Protein AF-A0A973USX6-F1 (afdb_monomer_lite)

Secondary structure (DSSP, 8-state):
---------------PPPPPPPPPPPPPPPPPSS-TTPPP-S-----PPPSS-HHHH-HHHHHHHHHHHHHHHHHHHHHHHHHHHHHHHHHHHHHHHHHHHHHHHHHHHHTTGGGHHHHHHHHHTT-HHHHHHHHHHHHHHHHHHHHHHHHHHHHHHHHHHHHHHH-HHHHHHHHHHHHHHHHHHTS-TTS-SS--SS---------HHHHHHHHHTT--HHHHHHHHTTSGGGT--BSS--EEETTEEE--BPPPTT--HHHHHHTHHHHHHHTT-

Sequence (277 aa):
MTDTLVPATAEAPDTPEQPVPETPDAPPAPVPVDNPKLPEPGVTSEKRRPIVAPWLRSRRDLVATVKRSAGHGWYATAYHGLRAPVYALQLGMMAPRGAARLVADTNRWVWDREAAPLRDFAVRSEDAEEYMRLARLRAGRVRLRGLVTVVACVFGLGFALWLYVMAPAFLYVFAAGGVLTLGYFGQQPDAPVIGPAVMRTELQKLTGSIVLRALDSIGNAKISAAVKKGGDMNGMRFTSEITRDGPGYRADLDLPYGVVPEDVMEERQALASGLRR

pLDDT: mean 83.84, std 14.59, range [39.44, 98.19]

Foldseek 3Di:
DDDDDDDDDDDDDDDDDDDDDDDDDDDDDDDDPDDPPPDDPPDDPDDDDDPDDPLVVDPVLVCLVCVVVVVVVVLQCVQVVVCVVVLLVLLLVLLVLLVVVVVVVLVCQLQVVVCVVVLVVCVVVVPPPVNVVVVVVSVVRNVVSVVVVVVCVVVVVVVLVCCVPPPVVVNVVVVSVSSNVSSVSSDDPVDDSDDDSDDDPPLDDDDPVLQLQLQVQLVDPQSVVCSVVPQVVFQWDFPDDWAATRPGIDTHIGDGPPDDPVSCVVSVVSSVVSSVD

Structure (mmCIF, N/CA/C/O backbone):
data_AF-A0A973USX6-F1
#
_entry.id   AF-A0A973USX6-F1
#
loop_
_atom_site.group_PDB
_atom_site.id
_atom_site.type_symbol
_atom_site.label_atom_id
_atom_site.label_alt_id
_atom_site.label_comp_id
_atom_site.label_asym_id
_atom_site.label_entity_id
_atom_site.label_seq_id
_atom_site.pdbx_PDB_ins_code
_atom_site.Cartn_x
_atom_site.Cartn_y
_atom_site.Cartn_z
_atom_site.occupancy
_atom_site.B_iso_or_equiv
_atom_site.auth_seq_id
_atom_site.auth_comp_id
_atom_site.auth_asym_id
_atom_site.auth_atom_id
_atom_site.pdbx_PDB_model_num
ATOM 1 N N . MET A 1 1 ? 9.208 -92.262 55.217 1.00 42.88 1 MET A N 1
ATOM 2 C CA . MET A 1 1 ? 10.643 -91.931 55.132 1.00 42.88 1 MET A CA 1
ATOM 3 C C . MET A 1 1 ? 11.018 -91.257 56.440 1.00 42.88 1 MET A C 1
ATOM 5 O O . MET A 1 1 ? 10.583 -90.143 56.678 1.00 42.88 1 MET A O 1
ATOM 9 N N . THR A 1 2 ? 11.652 -92.058 57.296 1.00 39.44 2 THR A N 1
ATOM 10 C CA . THR A 1 2 ? 12.580 -91.790 58.414 1.00 39.44 2 THR A CA 1
ATOM 11 C C . THR A 1 2 ? 12.817 -90.306 58.758 1.00 39.44 2 THR A C 1
ATOM 13 O O . THR A 1 2 ? 13.296 -89.566 57.908 1.00 39.44 2 THR A O 1
ATOM 16 N N . ASP A 1 3 ? 12.287 -89.795 59.875 1.00 40.88 3 ASP A N 1
ATOM 17 C CA . ASP A 1 3 ? 12.853 -89.754 61.249 1.00 40.88 3 ASP A CA 1
ATOM 18 C C . ASP A 1 3 ? 14.111 -88.881 61.411 1.00 40.88 3 ASP A C 1
ATOM 20 O O . ASP A 1 3 ? 15.179 -89.274 60.953 1.00 40.88 3 ASP A O 1
ATOM 24 N N . THR A 1 4 ? 13.991 -87.794 62.192 1.00 43.75 4 THR A N 1
ATOM 25 C CA . THR A 1 4 ? 14.987 -87.456 63.226 1.00 43.75 4 THR A CA 1
ATOM 26 C C . THR A 1 4 ? 14.302 -86.775 64.418 1.00 43.75 4 THR A C 1
ATOM 28 O O . THR A 1 4 ? 13.737 -85.689 64.307 1.00 43.75 4 THR A O 1
ATOM 31 N N . LEU A 1 5 ? 14.362 -87.465 65.555 1.00 47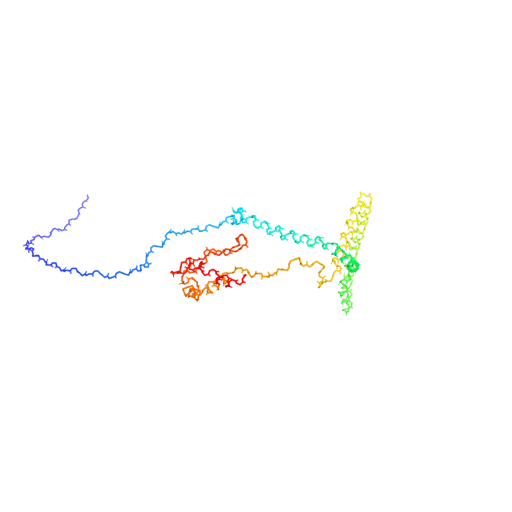.09 5 LEU A N 1
ATOM 32 C CA . LEU A 1 5 ? 13.963 -87.065 66.907 1.00 47.09 5 LEU A CA 1
ATOM 33 C C . LEU A 1 5 ? 14.929 -86.037 67.529 1.00 47.09 5 LEU A C 1
ATOM 35 O O . LEU A 1 5 ? 16.048 -85.895 67.039 1.00 47.09 5 LEU A O 1
ATOM 39 N N . VAL A 1 6 ? 14.518 -85.484 68.690 1.00 47.75 6 VAL A N 1
ATOM 40 C CA . VAL A 1 6 ? 15.290 -85.260 69.956 1.00 47.75 6 VAL A CA 1
ATOM 41 C C . VAL A 1 6 ? 15.019 -83.851 70.551 1.00 47.75 6 VAL A C 1
ATOM 43 O O . VAL A 1 6 ? 15.099 -82.877 69.811 1.00 47.75 6 VAL A O 1
ATOM 46 N N . PRO A 1 7 ? 14.818 -83.668 71.879 1.00 50.56 7 PRO A N 1
ATOM 47 C CA . PRO A 1 7 ? 13.921 -84.349 72.820 1.00 50.56 7 PRO A CA 1
ATOM 48 C C . PRO A 1 7 ? 13.123 -83.332 73.696 1.00 50.56 7 PRO A C 1
ATOM 50 O O . PRO A 1 7 ? 13.267 -82.116 73.583 1.00 50.56 7 PRO A O 1
ATOM 53 N N . ALA A 1 8 ? 12.295 -83.839 74.611 1.00 47.75 8 ALA A N 1
ATOM 54 C CA . ALA A 1 8 ? 11.619 -83.056 75.646 1.00 47.75 8 ALA A CA 1
ATOM 55 C C . ALA A 1 8 ? 12.548 -82.760 76.841 1.00 47.75 8 ALA A C 1
ATOM 57 O O . ALA A 1 8 ? 13.254 -83.659 77.301 1.00 47.75 8 ALA A O 1
ATOM 58 N N . THR A 1 9 ? 12.472 -81.541 77.388 1.00 41.47 9 THR A N 1
ATOM 59 C CA . THR A 1 9 ? 13.099 -81.176 78.668 1.00 41.47 9 THR A CA 1
ATOM 60 C C . THR A 1 9 ? 12.085 -80.486 79.582 1.00 41.47 9 THR A C 1
ATOM 62 O O . THR A 1 9 ? 11.703 -79.348 79.341 1.00 41.47 9 THR A O 1
ATOM 65 N N . ALA A 1 10 ? 11.709 -81.241 80.618 1.00 43.28 10 ALA A N 1
ATOM 66 C CA . ALA A 1 10 ? 11.377 -80.872 81.997 1.00 43.28 10 ALA A CA 1
ATOM 67 C C . ALA A 1 10 ? 10.353 -79.755 82.288 1.00 43.28 10 ALA A C 1
ATOM 69 O O . ALA A 1 10 ? 10.608 -78.566 82.131 1.00 43.28 10 ALA A O 1
ATOM 70 N N . GLU A 1 11 ? 9.246 -80.189 82.887 1.00 48.72 11 GLU A N 1
ATOM 71 C CA . GLU A 1 11 ? 8.269 -79.405 83.643 1.00 48.72 11 GLU A CA 1
ATOM 72 C C . GLU A 1 11 ? 8.616 -79.450 85.147 1.00 48.72 11 GLU A C 1
ATOM 74 O O . GLU A 1 11 ? 8.907 -80.534 85.657 1.00 48.72 11 GLU A O 1
ATOM 79 N N . ALA A 1 12 ? 8.591 -78.301 85.841 1.00 47.25 12 ALA A N 1
ATOM 80 C CA . ALA A 1 12 ? 8.377 -78.140 87.296 1.00 47.25 12 ALA A CA 1
ATOM 81 C C . ALA A 1 12 ? 8.310 -76.629 87.664 1.00 47.25 12 ALA A C 1
ATOM 83 O O . ALA A 1 12 ? 8.983 -75.836 87.009 1.00 47.25 12 ALA A O 1
ATOM 84 N N . PRO A 1 13 ? 7.680 -76.211 88.783 1.00 49.50 13 PRO A N 1
ATOM 85 C CA . PRO A 1 13 ? 6.238 -76.128 89.035 1.00 49.50 13 PRO A CA 1
ATOM 86 C C . PRO A 1 13 ? 5.758 -74.689 89.385 1.00 49.50 13 PRO A C 1
ATOM 88 O O . PRO A 1 13 ? 6.558 -73.777 89.588 1.00 49.50 13 PRO A O 1
ATOM 91 N N . ASP A 1 14 ? 4.432 -74.523 89.477 1.00 53.88 14 ASP A N 1
ATOM 92 C CA . ASP A 1 14 ? 3.665 -73.307 89.814 1.00 53.88 14 ASP A CA 1
ATOM 93 C C . ASP A 1 14 ? 4.238 -72.417 90.936 1.00 53.88 14 ASP A C 1
ATOM 95 O O . ASP A 1 14 ? 4.581 -72.880 92.026 1.00 53.88 14 ASP A O 1
ATOM 99 N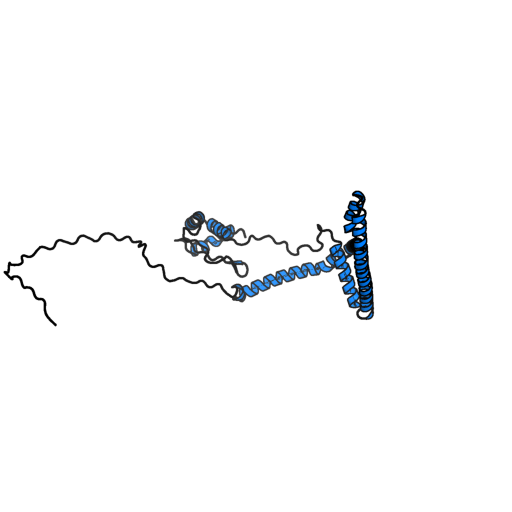 N . THR A 1 15 ? 4.224 -71.097 90.710 1.00 45.78 15 THR A N 1
ATOM 100 C CA . THR A 1 15 ? 4.352 -70.055 91.747 1.00 45.78 15 THR A CA 1
ATOM 101 C C . THR A 1 15 ? 3.313 -68.949 91.476 1.00 45.78 15 THR A C 1
ATOM 103 O O . THR A 1 15 ? 3.145 -68.578 90.316 1.00 45.78 15 THR A O 1
ATOM 106 N N . PRO A 1 16 ? 2.591 -68.424 92.489 1.00 49.75 16 PRO A N 1
ATOM 107 C CA . PRO A 1 16 ? 1.358 -67.656 92.284 1.00 49.75 16 PRO A CA 1
ATOM 108 C C . PRO A 1 16 ? 1.600 -66.247 91.724 1.00 49.75 16 PRO A C 1
ATOM 110 O O . PRO A 1 16 ? 2.476 -65.523 92.200 1.00 49.75 16 PRO A O 1
ATOM 113 N N . GLU A 1 17 ? 0.764 -65.840 90.768 1.00 49.62 17 GLU A N 1
ATOM 114 C CA . GLU A 1 17 ? 0.701 -64.494 90.185 1.00 49.62 17 GLU A CA 1
ATOM 115 C C . GLU A 1 17 ? 0.366 -63.430 91.252 1.00 49.62 17 GLU A C 1
ATOM 117 O O . GLU A 1 17 ? -0.676 -63.492 91.909 1.00 49.62 17 GLU A O 1
ATOM 122 N N . GLN A 1 18 ? 1.240 -62.431 91.419 1.00 51.38 18 GLN A N 1
ATOM 123 C CA . GLN A 1 18 ? 0.924 -61.183 92.126 1.00 51.38 18 GLN A CA 1
ATOM 124 C C . GLN A 1 18 ? 0.562 -60.092 91.103 1.00 51.38 18 GLN A C 1
ATOM 126 O O . GLN A 1 18 ? 1.240 -59.990 90.079 1.00 51.38 18 GLN A O 1
ATOM 131 N N . PRO A 1 19 ? -0.459 -59.250 91.352 1.00 51.94 19 PRO A N 1
ATOM 132 C CA . PRO A 1 19 ? -0.888 -58.247 90.386 1.00 51.94 19 PRO A CA 1
ATOM 133 C C . PRO A 1 19 ? 0.067 -57.042 90.377 1.00 51.94 19 PRO A C 1
ATOM 135 O O . PRO A 1 19 ? 0.372 -56.461 91.419 1.00 51.94 19 PRO A O 1
ATOM 138 N N . VAL A 1 20 ? 0.523 -56.655 89.184 1.00 57.00 20 VAL A N 1
ATOM 139 C CA . VAL A 1 20 ? 1.316 -55.439 88.933 1.00 57.00 20 VAL A CA 1
ATOM 140 C C . VAL A 1 20 ? 0.363 -54.232 88.816 1.00 57.00 20 VAL A C 1
ATOM 142 O O . VAL A 1 20 ? -0.650 -54.354 88.129 1.00 57.00 20 VAL A O 1
ATOM 145 N N . PRO A 1 21 ? 0.636 -53.071 89.447 1.00 51.34 21 PRO A N 1
ATOM 146 C CA . PRO A 1 21 ? -0.243 -51.907 89.358 1.00 51.34 21 PRO A CA 1
ATOM 147 C C . PRO A 1 21 ? -0.067 -51.139 88.036 1.00 51.34 21 PRO A C 1
ATOM 149 O O . PRO A 1 21 ? 1.054 -50.882 87.596 1.00 51.34 21 PRO A O 1
ATOM 152 N N . GLU A 1 22 ? -1.186 -50.732 87.431 1.00 56.72 22 GLU A N 1
ATOM 153 C CA . GLU A 1 22 ? -1.248 -49.868 86.244 1.00 56.72 22 GLU A CA 1
ATOM 154 C C . GLU A 1 22 ? -0.665 -48.471 86.532 1.00 56.72 22 GLU A C 1
ATOM 156 O O . GLU A 1 22 ? -0.972 -47.843 87.548 1.00 56.72 22 GLU A O 1
ATOM 161 N N . THR A 1 23 ? 0.183 -47.967 85.629 1.00 55.19 23 THR A N 1
ATOM 162 C CA . THR A 1 23 ? 0.730 -46.597 85.682 1.00 55.19 23 THR A CA 1
ATOM 163 C C . THR A 1 23 ? -0.097 -45.684 84.758 1.00 55.19 23 THR A C 1
ATOM 165 O O . THR A 1 23 ? -0.394 -46.117 83.647 1.00 55.19 23 THR A O 1
ATOM 168 N N . PRO A 1 24 ? -0.478 -44.449 85.152 1.00 55.47 24 PRO A N 1
ATOM 169 C CA . PRO A 1 24 ? -1.416 -43.626 84.376 1.00 55.47 24 PRO A CA 1
ATOM 170 C C . PRO A 1 24 ? -0.821 -43.068 83.072 1.00 55.47 24 PRO A C 1
ATOM 172 O O . PRO A 1 24 ? 0.313 -42.586 83.061 1.00 55.47 24 PRO A O 1
ATOM 175 N N . ASP A 1 25 ? -1.629 -43.077 82.007 1.00 57.88 25 ASP A N 1
ATOM 176 C CA . ASP A 1 25 ? -1.331 -42.556 80.665 1.00 57.88 25 ASP A CA 1
ATOM 177 C C . ASP A 1 25 ? -0.840 -41.096 80.661 1.00 57.88 25 ASP A C 1
ATOM 179 O O . ASP A 1 25 ? -1.471 -40.189 81.211 1.00 57.88 25 ASP A O 1
ATOM 183 N N . ALA A 1 26 ? 0.270 -40.855 79.960 1.00 58.50 26 ALA A N 1
ATOM 184 C CA . ALA A 1 26 ? 0.755 -39.516 79.641 1.00 58.50 26 ALA A CA 1
ATOM 185 C C . ALA A 1 26 ? -0.051 -38.905 78.469 1.00 58.50 26 ALA A C 1
ATOM 187 O O . ALA A 1 26 ? -0.356 -39.616 77.508 1.00 58.50 26 ALA A O 1
ATOM 188 N N . PRO A 1 27 ? -0.379 -37.595 78.486 1.00 64.62 27 PRO A N 1
ATOM 189 C CA . PRO A 1 27 ? -1.167 -36.979 77.421 1.00 64.62 27 PRO A CA 1
ATOM 190 C C . PRO A 1 27 ? -0.438 -36.993 76.063 1.00 64.62 27 PRO A C 1
ATOM 192 O O . PRO A 1 27 ? 0.779 -36.786 76.019 1.00 64.62 27 PRO A O 1
ATOM 195 N N . PRO A 1 28 ? -1.163 -37.191 74.942 1.00 66.88 28 PRO A N 1
ATOM 196 C CA . PRO A 1 28 ? -0.563 -37.291 73.617 1.00 66.88 28 PRO A CA 1
ATOM 197 C C . PRO A 1 28 ? 0.093 -35.974 73.185 1.00 66.88 28 PRO A C 1
ATOM 199 O O . PRO A 1 28 ? -0.432 -34.882 73.411 1.00 66.88 28 PRO A O 1
ATOM 202 N N . ALA A 1 29 ? 1.250 -36.094 72.533 1.00 69.94 29 ALA A N 1
ATOM 203 C CA . ALA A 1 29 ? 2.017 -34.964 72.020 1.00 69.94 29 ALA A CA 1
ATOM 204 C C . ALA A 1 29 ? 1.228 -34.162 70.957 1.00 69.94 29 ALA A C 1
ATOM 206 O O . ALA A 1 29 ? 0.483 -34.753 70.169 1.00 69.94 29 ALA A O 1
ATOM 207 N N . PRO A 1 30 ? 1.397 -32.826 70.891 1.00 71.25 30 PRO A N 1
ATOM 208 C CA . PRO A 1 30 ? 0.676 -31.980 69.944 1.00 71.25 30 PRO A CA 1
ATOM 209 C C . PRO A 1 30 ? 1.061 -32.294 68.491 1.00 71.25 30 PRO A C 1
ATOM 211 O O . PRO A 1 30 ? 2.239 -32.311 68.130 1.00 71.25 30 PRO A O 1
ATOM 214 N N . VAL A 1 31 ? 0.049 -32.522 67.651 1.00 76.38 31 VAL A N 1
ATOM 215 C CA . VAL A 1 31 ? 0.207 -32.805 66.217 1.00 76.38 31 VAL A CA 1
ATOM 216 C C . VAL A 1 31 ? 0.247 -31.486 65.430 1.00 76.38 31 VAL A C 1
ATOM 218 O O . VAL A 1 31 ? -0.617 -30.633 65.647 1.00 76.38 31 VAL A O 1
ATOM 221 N N . PRO A 1 32 ? 1.206 -31.297 64.504 1.00 75.31 32 PRO A N 1
ATOM 222 C CA . PRO A 1 32 ? 1.218 -30.147 63.604 1.00 75.31 32 PRO A CA 1
ATOM 223 C C . PRO A 1 32 ? -0.054 -30.093 62.749 1.00 75.31 32 PRO A C 1
ATOM 225 O O . PRO A 1 32 ? -0.427 -31.086 62.127 1.00 75.31 32 PRO A O 1
ATOM 228 N N . VAL A 1 33 ? -0.702 -28.927 62.705 1.00 76.50 33 VAL A N 1
ATOM 229 C CA . VAL A 1 33 ? -1.939 -28.696 61.932 1.00 76.50 33 VAL A CA 1
ATOM 230 C C . VAL A 1 33 ? -1.690 -28.828 60.426 1.00 76.50 33 VAL A C 1
ATOM 232 O O . VAL A 1 33 ? -2.524 -29.369 59.702 1.00 76.50 33 VAL A O 1
ATOM 235 N N . ASP A 1 34 ? -0.512 -28.405 59.969 1.00 77.19 34 ASP A N 1
ATOM 236 C CA . ASP A 1 34 ? -0.121 -28.471 58.565 1.00 77.19 34 ASP A CA 1
ATOM 237 C C . ASP A 1 34 ? 0.664 -29.758 58.296 1.00 77.19 34 ASP A C 1
ATOM 239 O O . ASP A 1 34 ? 1.868 -29.852 58.547 1.00 77.19 34 ASP A O 1
ATOM 243 N N . ASN A 1 35 ? -0.030 -30.777 57.787 1.00 78.56 35 ASN A N 1
ATOM 244 C CA . ASN A 1 35 ? 0.598 -32.024 57.370 1.00 78.56 35 ASN A CA 1
ATOM 245 C C . ASN A 1 35 ? 1.159 -31.880 55.937 1.00 78.56 35 ASN A C 1
ATOM 247 O O . ASN A 1 35 ? 0.380 -31.789 54.986 1.00 78.56 35 ASN A O 1
ATOM 251 N N . PRO A 1 36 ? 2.488 -31.938 55.730 1.00 72.19 36 PRO A N 1
ATOM 252 C CA . PRO A 1 36 ? 3.087 -31.826 54.398 1.00 72.19 36 PRO A CA 1
ATOM 253 C C . PRO A 1 36 ? 2.788 -33.031 53.486 1.00 72.19 36 PRO A C 1
ATOM 255 O O . PRO A 1 36 ? 3.116 -32.995 52.306 1.00 72.19 36 PRO A O 1
ATOM 258 N N . LYS A 1 37 ? 2.183 -34.107 54.014 1.00 75.44 37 LYS A N 1
ATOM 259 C CA . LYS A 1 37 ? 1.763 -35.308 53.268 1.00 75.44 37 LYS A CA 1
ATOM 260 C C . LYS A 1 37 ? 0.266 -35.322 52.937 1.00 75.44 37 LYS A C 1
ATOM 262 O O . LYS A 1 37 ? -0.290 -36.394 52.697 1.00 75.44 37 LYS A O 1
ATOM 267 N N . LEU A 1 38 ? -0.409 -34.172 52.973 1.00 74.25 38 LEU A N 1
ATOM 268 C CA . LEU A 1 38 ? -1.793 -34.097 52.515 1.00 74.25 38 LEU A CA 1
ATOM 269 C C . LEU A 1 38 ? -1.862 -34.479 51.027 1.00 74.25 38 LEU A C 1
ATOM 271 O O . LEU A 1 38 ? -1.062 -33.968 50.240 1.00 74.25 38 LEU A O 1
ATOM 275 N N . PRO A 1 39 ? -2.781 -35.376 50.626 1.00 75.06 39 PRO A N 1
ATOM 276 C CA . PRO A 1 39 ? -3.007 -35.645 49.216 1.00 75.06 39 PRO A CA 1
ATOM 277 C C . PRO A 1 39 ? -3.399 -34.339 48.524 1.00 75.06 39 PRO A C 1
ATOM 279 O O . PRO A 1 39 ? -4.246 -33.596 49.029 1.00 75.06 39 PRO A O 1
ATOM 282 N N . GLU A 1 40 ? -2.771 -34.052 47.383 1.00 72.00 40 GLU A N 1
ATOM 283 C CA . GLU A 1 40 ? -3.135 -32.886 46.584 1.00 72.00 40 GLU A CA 1
ATOM 284 C C . GLU A 1 40 ? -4.637 -32.937 46.257 1.00 72.00 40 GLU A C 1
ATOM 286 O O . GLU A 1 40 ? -5.176 -34.027 46.024 1.00 72.00 40 GLU A O 1
ATOM 291 N N . PRO A 1 41 ? -5.342 -31.790 46.240 1.00 76.19 41 PRO A N 1
ATOM 292 C CA . PRO A 1 41 ? -6.747 -31.761 45.871 1.00 76.19 41 PRO A CA 1
ATOM 293 C C . PRO A 1 41 ? -6.929 -32.392 44.485 1.00 76.19 41 PRO A C 1
ATOM 295 O O . PRO A 1 41 ? -6.569 -31.800 43.473 1.00 76.19 41 PRO A O 1
ATOM 298 N N . GLY A 1 42 ? -7.523 -33.588 44.424 1.00 65.56 42 GLY A N 1
ATOM 299 C CA . GLY A 1 42 ? -7.748 -34.330 43.174 1.00 65.56 42 GLY A CA 1
ATOM 300 C C . GLY A 1 42 ? -8.755 -33.677 42.215 1.00 65.56 42 GLY A C 1
ATOM 301 O O . GLY A 1 42 ? -9.163 -34.290 41.233 1.00 65.56 42 GLY A O 1
ATOM 302 N N . VAL A 1 43 ? -9.186 -32.446 42.502 1.00 68.44 43 VAL A N 1
ATOM 303 C CA . VAL A 1 43 ? -10.125 -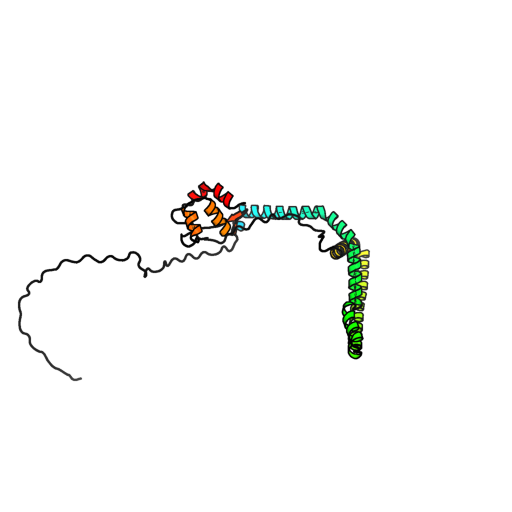31.673 41.691 1.00 68.44 43 VAL A CA 1
ATOM 304 C C . VAL A 1 43 ? -9.340 -30.644 40.884 1.00 68.44 43 VAL A C 1
ATOM 306 O O . VAL A 1 43 ? -9.182 -29.491 41.281 1.00 68.44 43 VAL A O 1
ATOM 309 N N . THR A 1 44 ? -8.863 -31.052 39.712 1.00 64.81 44 THR A N 1
ATOM 310 C CA . THR A 1 44 ? -8.356 -30.123 38.701 1.00 64.81 44 THR A CA 1
ATOM 311 C C . THR A 1 44 ? -9.535 -29.633 37.853 1.00 64.81 44 THR A C 1
ATOM 313 O O . THR A 1 44 ? -10.071 -30.348 37.009 1.00 64.81 44 THR A O 1
ATOM 316 N N . SER A 1 45 ? -10.008 -28.400 38.077 1.00 69.25 45 SER A N 1
ATOM 317 C CA . SER A 1 45 ? -11.039 -27.824 37.204 1.00 69.25 45 SER A CA 1
ATOM 318 C C . SER A 1 45 ? -10.413 -27.422 35.863 1.00 69.25 45 SER A C 1
ATOM 320 O O . SER A 1 45 ? -9.764 -26.379 35.754 1.00 69.25 45 SER A O 1
ATOM 322 N N . GLU A 1 46 ? -10.602 -28.228 34.821 1.00 71.25 46 GLU A N 1
ATOM 323 C CA . GLU A 1 46 ? -10.157 -27.870 33.473 1.00 71.25 46 GLU A CA 1
ATOM 324 C C . GLU A 1 46 ? -11.046 -26.770 32.871 1.00 71.25 46 GLU A C 1
ATOM 326 O O . GLU A 1 46 ? -12.190 -26.994 32.461 1.00 71.25 46 GLU A O 1
ATOM 331 N N . LYS A 1 47 ? -10.510 -25.550 32.770 1.00 67.88 47 LYS A N 1
ATOM 332 C CA . LYS A 1 47 ? -11.201 -24.426 32.126 1.00 67.88 47 LYS A CA 1
ATOM 333 C C . LYS A 1 47 ? -11.051 -24.534 30.605 1.00 67.88 47 LYS A C 1
ATOM 335 O O . LYS A 1 47 ? -10.037 -24.140 30.029 1.00 67.88 47 LYS A O 1
ATOM 340 N N . ARG A 1 48 ? -12.075 -25.064 29.930 1.00 78.19 48 ARG A N 1
ATOM 341 C CA . ARG A 1 48 ? -12.107 -25.155 28.459 1.00 78.19 48 ARG A CA 1
ATOM 342 C C . ARG A 1 48 ? -12.241 -23.769 27.833 1.00 78.19 48 ARG A C 1
ATOM 344 O O . ARG A 1 48 ? -13.102 -22.978 28.221 1.00 78.19 48 ARG A O 1
ATOM 351 N N . ARG A 1 49 ? -11.416 -23.477 26.823 1.00 74.50 49 ARG A N 1
ATOM 352 C CA . ARG A 1 49 ? -11.528 -22.227 26.061 1.00 74.50 49 ARG A CA 1
ATOM 353 C C . ARG A 1 49 ? -12.818 -22.235 25.231 1.00 74.50 49 ARG A C 1
ATOM 355 O O . ARG A 1 49 ? -13.146 -23.255 24.622 1.00 74.50 49 ARG A O 1
ATOM 362 N N . PRO A 1 50 ? -13.563 -21.120 25.186 1.00 77.94 50 PRO A N 1
ATOM 363 C CA . PRO A 1 50 ? -14.776 -21.050 24.390 1.00 77.94 50 PRO A CA 1
ATOM 364 C C . PRO A 1 50 ? -14.443 -21.158 22.895 1.00 77.94 50 PRO A C 1
ATOM 366 O O . PRO A 1 5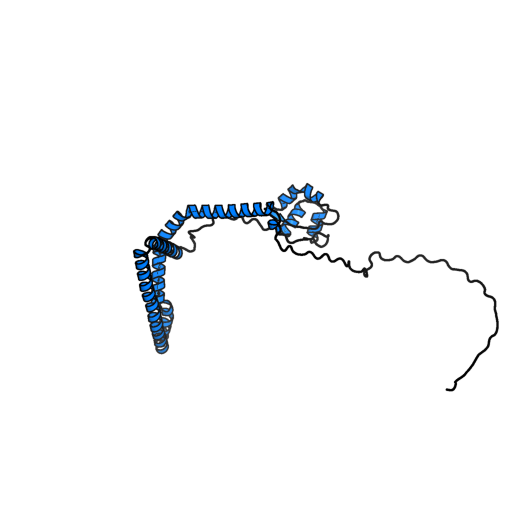0 ? -13.646 -20.382 22.382 1.00 77.94 50 PRO A O 1
ATOM 369 N N . ILE A 1 51 ? -15.099 -22.092 22.198 1.00 84.56 51 ILE A N 1
ATOM 370 C CA . ILE A 1 51 ? -14.958 -22.276 20.739 1.00 84.56 51 ILE A CA 1
ATOM 371 C C . ILE A 1 51 ? -15.535 -21.071 19.978 1.00 84.56 51 ILE A C 1
ATOM 373 O O . ILE A 1 51 ? -14.990 -20.631 18.972 1.00 84.56 51 ILE A O 1
ATOM 377 N N . VAL A 1 52 ? -16.642 -20.518 20.483 1.00 83.69 52 VAL A N 1
ATOM 378 C CA . VAL A 1 52 ? -17.322 -19.350 19.913 1.00 83.69 52 VAL A CA 1
ATOM 379 C C . VAL A 1 52 ? -17.058 -18.140 20.798 1.00 83.69 52 VAL A C 1
ATOM 381 O O . VAL A 1 52 ? -17.214 -18.218 22.020 1.00 83.69 52 VAL A O 1
ATOM 384 N N . ALA A 1 53 ? -16.686 -17.015 20.187 1.00 79.94 53 ALA A N 1
ATOM 385 C CA . ALA A 1 53 ? -16.436 -15.778 20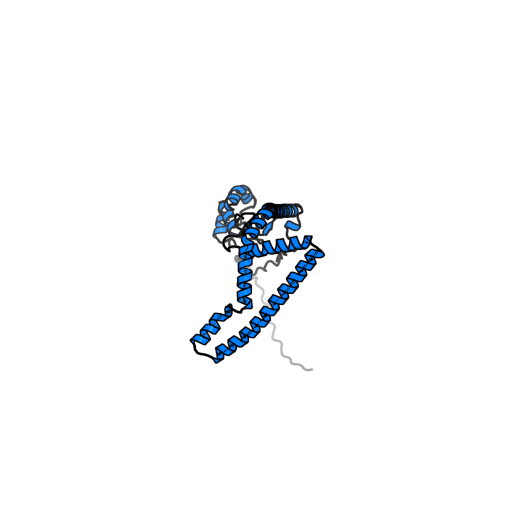.915 1.00 79.94 53 ALA A CA 1
ATOM 386 C C . ALA A 1 53 ? -17.697 -15.315 21.684 1.00 79.94 53 ALA A C 1
ATOM 388 O O . ALA A 1 53 ? -18.801 -15.405 21.143 1.00 79.94 53 ALA A O 1
ATOM 389 N N . PRO A 1 54 ? -17.574 -14.792 22.918 1.00 78.38 54 PRO A N 1
ATOM 390 C CA . PRO A 1 54 ? -18.728 -14.400 23.737 1.00 78.38 54 PRO A CA 1
ATOM 391 C C . PRO A 1 54 ? -19.687 -13.416 23.050 1.00 78.38 54 PRO A C 1
ATOM 393 O O . PRO A 1 54 ? -20.901 -13.610 23.096 1.00 78.38 54 PRO A O 1
ATOM 396 N N . TRP A 1 55 ? -19.151 -12.439 22.311 1.00 77.81 55 TRP A N 1
ATOM 397 C CA . TRP A 1 55 ? -19.945 -11.440 21.587 1.00 77.81 55 TRP A CA 1
ATOM 398 C C . TRP A 1 55 ? -20.823 -12.028 20.467 1.00 77.81 55 TRP A C 1
ATOM 400 O O . TRP A 1 55 ? -21.787 -11.388 20.060 1.00 77.81 55 TRP A O 1
ATOM 410 N N . LEU A 1 56 ? -20.525 -13.243 19.982 1.00 83.38 56 LEU A N 1
ATOM 411 C CA . LEU A 1 56 ? -21.357 -13.958 19.003 1.00 83.38 56 LEU A CA 1
ATOM 412 C C . LEU A 1 56 ? -22.533 -14.697 19.655 1.00 83.38 56 LEU A C 1
ATOM 414 O O . LEU A 1 56 ? -23.514 -14.996 18.980 1.00 83.38 56 LEU A O 1
ATOM 418 N N . ARG A 1 57 ? -22.450 -15.009 20.954 1.00 85.00 57 ARG A N 1
ATOM 419 C CA . ARG A 1 57 ? -23.492 -15.765 21.671 1.00 85.00 57 ARG A CA 1
ATOM 420 C C . ARG A 1 57 ? -24.665 -14.889 22.104 1.00 85.00 57 ARG A C 1
ATOM 422 O O . ARG A 1 57 ? -25.781 -15.378 22.248 1.00 85.00 57 ARG A O 1
ATOM 429 N N . SER A 1 58 ? -24.416 -13.600 22.308 1.00 85.56 58 SER A N 1
ATOM 430 C CA . SER A 1 58 ? -25.405 -12.621 22.751 1.00 85.56 58 SER A CA 1
ATOM 431 C C . SER A 1 58 ? -25.895 -11.788 21.571 1.00 85.56 58 SER A C 1
ATOM 433 O O . SER A 1 58 ? -25.114 -11.095 20.918 1.00 85.56 58 SER A O 1
ATOM 435 N N . ARG A 1 59 ? -27.213 -11.794 21.316 1.00 87.19 59 ARG A N 1
ATOM 436 C CA . ARG A 1 59 ? -27.818 -10.956 20.262 1.00 87.19 59 ARG A CA 1
ATOM 437 C C . ARG A 1 59 ? -27.514 -9.473 20.471 1.00 87.19 59 ARG A C 1
ATOM 439 O O . ARG A 1 59 ? -27.265 -8.760 19.504 1.00 87.19 59 ARG A O 1
ATOM 446 N N . ARG A 1 60 ? -27.513 -9.012 21.725 1.00 87.38 60 ARG A N 1
ATOM 447 C CA . ARG A 1 60 ? -27.229 -7.615 22.074 1.00 87.38 60 ARG A CA 1
ATOM 448 C C . ARG A 1 60 ? -25.806 -7.227 21.679 1.00 87.38 60 ARG A C 1
ATOM 450 O O . ARG A 1 60 ? -25.612 -6.192 21.044 1.00 87.38 60 ARG A O 1
ATOM 457 N N . ASP A 1 61 ? -24.833 -8.062 22.026 1.00 83.94 61 ASP A N 1
ATOM 458 C CA . ASP A 1 61 ? -23.415 -7.752 21.821 1.00 83.94 61 ASP A CA 1
ATOM 459 C C . ASP A 1 61 ? -23.019 -7.916 20.348 1.00 83.94 61 ASP A C 1
ATOM 461 O O . ASP A 1 61 ? -22.245 -7.110 19.820 1.00 83.94 61 ASP A O 1
ATOM 465 N N . LEU A 1 62 ? -23.645 -8.868 19.648 1.00 87.88 62 LEU A N 1
ATOM 466 C CA . LEU A 1 62 ? -23.562 -9.005 18.198 1.00 87.88 62 LEU A CA 1
ATOM 467 C C . LEU A 1 62 ? -24.076 -7.747 17.490 1.00 87.88 62 LEU A C 1
ATOM 469 O O . LEU A 1 62 ? -23.346 -7.145 16.704 1.00 87.88 62 LEU A O 1
ATOM 473 N N . VAL A 1 63 ? -25.304 -7.309 17.792 1.00 90.44 63 VAL A N 1
ATOM 474 C CA . VAL A 1 63 ? -25.904 -6.111 17.179 1.00 90.44 63 VAL A CA 1
ATOM 475 C C . VAL A 1 63 ? -25.084 -4.862 17.496 1.00 90.44 63 VAL A C 1
ATOM 477 O O . VAL A 1 63 ? -24.833 -4.057 16.600 1.00 90.44 63 VAL A O 1
ATOM 480 N N . ALA A 1 64 ? -24.610 -4.705 18.735 1.00 87.50 64 ALA A N 1
ATOM 481 C CA . ALA A 1 64 ? -23.750 -3.585 19.116 1.00 87.50 64 ALA A CA 1
ATOM 482 C C . ALA A 1 64 ? -22.442 -3.561 18.304 1.00 87.50 64 ALA A C 1
ATOM 484 O O . ALA A 1 64 ? -22.013 -2.503 17.835 1.00 87.50 64 ALA A O 1
ATOM 485 N N . THR A 1 65 ? -21.834 -4.731 18.096 1.00 86.75 65 THR A N 1
ATOM 486 C CA . THR A 1 65 ? -20.595 -4.884 17.324 1.00 86.75 65 THR A CA 1
ATOM 487 C C . THR A 1 65 ? -20.829 -4.590 15.846 1.00 86.75 65 THR A C 1
ATOM 489 O O . THR A 1 65 ? -20.103 -3.786 15.263 1.00 86.75 65 THR A O 1
ATOM 492 N N . VAL A 1 66 ? -21.875 -5.169 15.253 1.00 90.38 66 VAL A N 1
ATOM 493 C CA . VAL A 1 66 ? -22.246 -4.946 13.849 1.00 90.38 66 VAL A CA 1
ATOM 494 C C . VAL A 1 66 ? -22.580 -3.480 13.606 1.00 90.38 66 VAL A C 1
ATOM 496 O O . VAL A 1 66 ? -22.025 -2.890 12.687 1.00 90.38 66 VAL A O 1
ATOM 499 N N . LYS A 1 67 ? -23.404 -2.851 14.453 1.00 92.69 67 LYS A N 1
ATOM 500 C CA . LYS A 1 67 ? -23.760 -1.428 14.333 1.00 92.69 67 LYS A CA 1
ATOM 501 C C . LYS A 1 67 ? -22.524 -0.532 14.369 1.00 92.69 67 LYS A C 1
ATOM 503 O O . LYS A 1 67 ? -22.411 0.390 13.565 1.00 92.69 67 LYS A O 1
ATOM 508 N N . ARG A 1 68 ? -21.580 -0.806 15.274 1.00 87.75 68 ARG A N 1
ATOM 509 C CA . ARG A 1 68 ? -20.324 -0.052 15.366 1.00 87.75 68 ARG A CA 1
ATOM 510 C C . ARG A 1 68 ? -19.455 -0.243 14.124 1.00 87.75 68 ARG A C 1
ATOM 512 O O . ARG A 1 68 ? -18.977 0.744 13.571 1.00 87.75 68 ARG A O 1
ATOM 519 N N . SER A 1 69 ? -19.249 -1.485 13.694 1.00 88.50 69 SER A N 1
ATOM 520 C CA . SER A 1 69 ? -18.421 -1.802 12.526 1.00 88.50 69 SER A CA 1
ATOM 521 C C . SER A 1 69 ? -19.027 -1.249 11.237 1.00 88.50 69 SER A C 1
ATOM 523 O O . SER A 1 69 ? -18.317 -0.632 10.448 1.00 88.50 69 SER A O 1
ATOM 525 N N . ALA A 1 70 ? -20.342 -1.393 11.059 1.00 94.19 70 ALA A N 1
ATOM 526 C CA . ALA A 1 70 ? -21.083 -0.844 9.931 1.00 94.19 70 ALA A CA 1
ATOM 527 C C . ALA A 1 70 ? -21.057 0.687 9.936 1.00 94.19 70 ALA A C 1
ATOM 529 O O . ALA A 1 70 ? -20.789 1.278 8.901 1.00 94.19 70 ALA A O 1
ATOM 530 N N . GLY A 1 71 ? -21.253 1.335 11.090 1.00 92.44 71 GLY A N 1
ATOM 531 C CA . GLY A 1 71 ? -21.152 2.792 11.205 1.00 92.44 71 GLY A CA 1
ATOM 532 C C . GLY A 1 71 ? -19.755 3.314 10.860 1.00 92.44 71 GLY A C 1
ATOM 533 O O . GLY A 1 71 ? -19.628 4.307 10.147 1.00 92.44 71 GLY A O 1
ATOM 534 N N . HIS A 1 72 ? -18.704 2.618 11.302 1.00 89.00 72 HIS A N 1
ATOM 535 C CA . HIS A 1 72 ? -17.326 2.967 10.953 1.00 89.00 72 HIS A CA 1
ATOM 536 C C . HIS A 1 72 ? -17.044 2.782 9.458 1.00 89.00 72 HIS A C 1
ATOM 538 O O . HIS A 1 72 ? -16.512 3.690 8.820 1.00 89.00 72 HIS A O 1
ATOM 544 N N . GLY A 1 73 ? -17.428 1.630 8.899 1.00 91.69 73 GLY A N 1
ATOM 545 C CA . GLY A 1 73 ? -17.272 1.337 7.476 1.00 91.69 73 GLY A CA 1
ATOM 546 C C . GLY A 1 73 ? -18.037 2.332 6.611 1.00 91.69 73 GLY A C 1
ATOM 547 O O . GLY A 1 73 ? -17.453 2.940 5.724 1.00 91.69 73 GLY A O 1
ATOM 548 N N . TRP A 1 74 ? -19.307 2.580 6.940 1.00 94.94 74 TRP A N 1
ATOM 549 C CA . TRP A 1 74 ? -20.149 3.567 6.270 1.00 94.94 74 TRP A CA 1
ATOM 550 C C . TRP A 1 74 ? -19.517 4.953 6.279 1.00 94.94 74 TRP A C 1
ATOM 552 O O . TRP A 1 74 ? -19.414 5.572 5.226 1.00 94.94 74 TRP A O 1
ATOM 562 N N . TYR A 1 75 ? -19.055 5.433 7.437 1.00 93.56 75 TYR A N 1
ATOM 563 C CA . TYR A 1 75 ? -18.438 6.753 7.523 1.00 93.56 75 TYR A CA 1
ATOM 564 C C . TYR A 1 75 ? -17.173 6.842 6.663 1.00 93.56 75 TYR A C 1
ATOM 566 O O . TYR A 1 75 ? -17.008 7.810 5.928 1.00 93.56 75 TYR A O 1
ATOM 574 N N . ALA A 1 76 ? -16.307 5.824 6.698 1.00 92.06 76 ALA A N 1
ATOM 575 C CA . ALA A 1 76 ? -15.109 5.787 5.861 1.00 92.06 76 ALA A CA 1
ATOM 576 C C . ALA A 1 76 ? -15.455 5.764 4.361 1.00 92.06 76 ALA A C 1
ATOM 578 O O . ALA A 1 76 ? -14.881 6.530 3.586 1.00 92.06 76 ALA A O 1
ATOM 579 N N . THR A 1 77 ? -16.422 4.937 3.952 1.00 93.50 77 THR A N 1
ATOM 580 C CA . THR A 1 77 ? -16.897 4.861 2.565 1.00 93.50 77 THR A CA 1
ATOM 581 C C . THR A 1 77 ? -17.542 6.168 2.120 1.00 93.50 77 THR A C 1
ATOM 583 O O . THR A 1 77 ? -17.226 6.647 1.039 1.00 93.50 77 THR A O 1
ATOM 586 N N . ALA A 1 78 ? -18.397 6.780 2.938 1.00 95.25 78 ALA A N 1
ATOM 587 C CA . ALA A 1 78 ? -19.038 8.054 2.627 1.00 95.25 78 ALA A CA 1
ATOM 588 C C . ALA A 1 78 ? -18.010 9.191 2.541 1.00 95.25 78 ALA A C 1
ATOM 590 O O . ALA A 1 78 ? -18.037 9.982 1.601 1.00 95.25 78 ALA A O 1
ATOM 591 N N . TYR A 1 79 ? -17.059 9.238 3.476 1.00 94.44 79 TYR A N 1
ATOM 592 C CA . TYR A 1 79 ? -15.987 10.230 3.501 1.00 94.44 79 TYR A CA 1
ATOM 593 C C . TYR A 1 79 ? -15.104 10.153 2.253 1.00 94.44 79 TYR A C 1
ATOM 595 O O . TYR A 1 79 ? -14.876 11.165 1.588 1.00 94.44 79 TYR A O 1
ATOM 603 N N . HIS A 1 80 ? -14.617 8.956 1.909 1.00 94.69 80 HIS A N 1
ATOM 604 C CA . HIS A 1 80 ? -13.790 8.777 0.718 1.00 94.69 80 HIS A CA 1
ATOM 605 C C . HIS A 1 80 ? -14.608 8.855 -0.569 1.00 94.69 80 HIS A C 1
ATOM 607 O O . HIS A 1 80 ? -14.107 9.377 -1.556 1.00 94.69 80 HIS A O 1
ATOM 613 N N . GLY A 1 81 ? -15.864 8.408 -0.561 1.00 94.69 81 GLY A N 1
ATOM 614 C CA . GLY A 1 81 ? -16.779 8.506 -1.695 1.00 94.69 81 GLY A CA 1
ATOM 615 C C . GLY A 1 81 ? -17.072 9.956 -2.069 1.00 94.69 81 GLY A C 1
ATOM 616 O O . GLY A 1 81 ? -16.952 10.324 -3.233 1.00 94.69 81 GLY A O 1
ATOM 617 N N . LEU A 1 82 ? -17.343 10.815 -1.081 1.00 95.75 82 LEU A N 1
ATOM 618 C CA . LEU A 1 82 ? -17.559 12.247 -1.310 1.00 95.75 82 LEU A CA 1
ATOM 619 C C . LEU A 1 82 ? -16.288 12.958 -1.808 1.00 95.75 82 LEU A C 1
ATOM 621 O O . LEU A 1 82 ? -16.371 13.942 -2.540 1.00 95.75 82 LEU A O 1
ATOM 625 N N . ARG A 1 83 ? -15.103 12.455 -1.437 1.00 94.62 83 ARG A N 1
ATOM 626 C CA . ARG A 1 83 ? -13.803 13.003 -1.862 1.00 94.62 83 ARG A CA 1
ATOM 627 C C . ARG A 1 83 ? -13.216 12.349 -3.102 1.00 94.62 83 ARG A C 1
ATOM 629 O O . ARG A 1 83 ? -12.258 12.887 -3.650 1.00 94.62 83 ARG A O 1
ATOM 636 N N . ALA A 1 84 ? -13.802 11.257 -3.583 1.00 94.31 84 ALA A N 1
ATOM 637 C CA . ALA A 1 84 ? -13.396 10.576 -4.803 1.00 94.31 84 ALA A CA 1
ATOM 638 C C . ALA A 1 84 ? -13.195 11.531 -5.997 1.00 94.31 84 ALA A C 1
ATOM 640 O O . ALA A 1 84 ? -12.144 11.421 -6.630 1.00 94.31 84 ALA A O 1
ATOM 641 N N . PRO A 1 85 ? -14.086 12.509 -6.290 1.00 94.94 85 PRO A N 1
ATOM 642 C CA . PRO A 1 85 ? -13.846 13.449 -7.389 1.00 94.94 85 PRO A CA 1
ATOM 643 C C . PRO A 1 85 ? -12.621 14.342 -7.155 1.00 94.94 85 PRO A C 1
ATOM 645 O O . PRO A 1 85 ? -11.876 14.620 -8.091 1.00 94.94 85 PRO A O 1
ATOM 648 N N . VAL A 1 86 ? -12.363 14.753 -5.910 1.00 94.94 86 VAL A N 1
ATOM 649 C CA . VAL A 1 86 ? -11.184 15.559 -5.558 1.00 94.94 86 VAL A CA 1
ATOM 650 C C . VAL A 1 86 ? -9.906 14.736 -5.708 1.00 94.94 86 VAL A C 1
ATOM 652 O O . VAL A 1 86 ? -8.942 15.215 -6.301 1.00 94.94 86 VAL A O 1
ATOM 655 N N . TYR A 1 87 ? -9.903 13.484 -5.240 1.00 94.31 87 TYR A N 1
ATOM 656 C CA . TYR A 1 87 ? -8.769 12.573 -5.418 1.00 94.31 87 TYR A CA 1
ATOM 657 C C . TYR A 1 87 ? -8.499 12.293 -6.895 1.00 94.31 87 TYR A C 1
ATOM 659 O O . TYR A 1 87 ? -7.350 12.340 -7.324 1.00 94.31 87 TYR A O 1
ATOM 667 N N . ALA A 1 88 ? -9.550 12.054 -7.683 1.00 94.31 88 ALA A N 1
ATOM 668 C CA . ALA A 1 88 ? -9.431 11.835 -9.117 1.00 94.31 88 ALA A CA 1
ATOM 669 C C . ALA A 1 88 ? -8.842 13.059 -9.829 1.00 94.31 88 ALA A C 1
ATOM 671 O O . ALA A 1 88 ? -7.956 12.911 -10.667 1.00 94.31 88 ALA A O 1
ATOM 672 N N . LEU A 1 89 ? -9.274 14.267 -9.455 1.00 95.06 89 LEU A N 1
ATOM 673 C CA . LEU A 1 89 ? -8.738 15.509 -10.000 1.00 95.06 89 LEU A CA 1
ATOM 674 C C . LEU A 1 89 ? -7.259 15.704 -9.626 1.00 95.06 89 LEU A C 1
ATOM 676 O O . LEU A 1 89 ? -6.442 16.012 -10.491 1.00 95.06 89 LEU A O 1
ATOM 680 N N . GLN A 1 90 ? -6.897 15.495 -8.358 1.00 94.50 90 GLN A N 1
ATOM 681 C CA . GLN A 1 90 ? -5.510 15.602 -7.894 1.00 94.50 90 GLN A CA 1
ATOM 682 C C . GLN A 1 90 ? -4.596 14.588 -8.593 1.00 94.50 90 GLN A C 1
ATOM 684 O O . GLN A 1 90 ? -3.540 14.967 -9.100 1.00 94.50 90 GLN A O 1
ATOM 689 N N . LEU A 1 91 ? -5.020 13.324 -8.693 1.00 95.19 91 LEU A N 1
ATOM 690 C CA . LEU A 1 91 ? -4.296 12.295 -9.443 1.00 95.19 91 LEU A CA 1
ATOM 691 C C . LEU A 1 91 ? -4.203 12.653 -10.929 1.00 95.19 91 LEU A C 1
ATOM 693 O O . LEU A 1 91 ? -3.132 12.527 -11.515 1.00 95.19 91 LEU A O 1
ATOM 697 N N . GLY A 1 92 ? -5.273 13.184 -11.524 1.00 94.94 92 GLY A N 1
ATOM 698 C CA . GLY A 1 92 ? -5.273 13.676 -12.901 1.00 94.94 92 GLY A CA 1
ATOM 699 C C . GLY A 1 92 ? -4.226 14.767 -13.142 1.00 94.94 92 GLY A C 1
ATOM 700 O O . GLY A 1 92 ? -3.487 14.699 -14.121 1.00 94.94 92 GLY A O 1
ATOM 701 N N . MET A 1 93 ? -4.074 15.720 -12.215 1.00 94.88 93 MET A N 1
ATOM 702 C CA . MET A 1 93 ? -3.019 16.744 -12.290 1.00 94.88 93 MET A CA 1
ATOM 703 C C . MET A 1 93 ? -1.602 16.166 -12.136 1.00 94.88 93 MET A C 1
ATOM 705 O O . MET A 1 93 ? -0.633 16.747 -12.630 1.00 94.88 93 MET A O 1
ATOM 709 N N . MET A 1 94 ? -1.456 15.027 -11.453 1.00 94.75 94 MET A N 1
ATOM 710 C CA . MET A 1 94 ? -0.174 14.335 -11.269 1.00 94.75 94 MET A CA 1
ATOM 711 C C . MET A 1 94 ? 0.144 13.347 -12.400 1.00 94.75 94 MET A C 1
ATOM 713 O O . MET A 1 94 ? 1.309 12.988 -12.586 1.00 94.75 94 MET A O 1
ATOM 717 N N . ALA A 1 95 ? -0.849 12.949 -13.198 1.00 96.00 95 ALA A N 1
ATOM 718 C CA . ALA A 1 95 ? -0.698 11.961 -14.261 1.00 96.00 95 ALA A CA 1
ATOM 719 C C . ALA A 1 95 ? 0.397 12.299 -15.291 1.00 96.00 95 ALA A C 1
ATOM 721 O O . ALA A 1 95 ? 1.163 11.394 -15.625 1.00 96.00 95 ALA A O 1
ATOM 722 N N . PRO A 1 96 ? 0.589 13.561 -15.737 1.00 96.31 96 PRO A N 1
ATOM 723 C CA . PRO A 1 96 ? 1.691 13.903 -16.640 1.00 96.31 96 PRO A CA 1
ATOM 724 C C . PRO A 1 96 ? 3.073 13.602 -16.048 1.00 96.31 96 PRO A C 1
ATOM 726 O O . PRO A 1 96 ? 3.971 13.153 -16.759 1.00 96.31 96 PRO A O 1
ATOM 729 N N . ARG A 1 97 ? 3.251 13.799 -14.732 1.00 95.38 97 ARG A N 1
ATOM 730 C CA . ARG A 1 97 ? 4.512 13.479 -14.045 1.00 95.38 97 ARG A CA 1
ATOM 731 C C . ARG A 1 97 ? 4.750 11.975 -14.002 1.00 95.38 97 ARG A C 1
ATOM 733 O O . ARG A 1 97 ? 5.864 11.534 -14.273 1.00 95.38 97 ARG A O 1
ATOM 740 N N . GLY A 1 98 ? 3.719 11.192 -13.692 1.00 95.94 98 GLY A N 1
ATOM 741 C CA . GLY A 1 98 ? 3.816 9.733 -13.707 1.00 95.94 98 GLY A CA 1
ATOM 742 C C . GLY A 1 98 ? 4.059 9.174 -15.103 1.00 95.94 98 GLY A C 1
ATOM 743 O O . GLY A 1 98 ? 4.888 8.287 -15.262 1.00 95.94 98 GLY A O 1
ATOM 744 N N . ALA A 1 99 ? 3.426 9.754 -16.125 1.00 96.69 99 ALA A N 1
ATOM 745 C CA . ALA A 1 99 ? 3.682 9.420 -17.523 1.00 96.69 99 ALA A CA 1
ATOM 746 C C . ALA A 1 99 ? 5.140 9.703 -17.909 1.00 96.69 99 ALA A C 1
ATOM 748 O O . ALA A 1 99 ? 5.803 8.835 -18.472 1.00 96.69 99 ALA A O 1
ATOM 749 N N . ALA A 1 100 ? 5.670 10.876 -17.549 1.00 96.75 100 ALA A N 1
ATOM 750 C CA . ALA A 1 100 ? 7.065 11.221 -17.810 1.00 96.75 100 ALA A CA 1
ATOM 751 C C . ALA A 1 100 ? 8.043 10.255 -17.119 1.00 96.75 100 ALA A C 1
ATOM 753 O O . ALA A 1 100 ? 9.012 9.824 -17.743 1.00 96.75 100 ALA A O 1
ATOM 754 N N . ARG A 1 101 ? 7.772 9.869 -15.863 1.00 95.75 101 ARG A N 1
ATOM 755 C CA . ARG A 1 101 ? 8.561 8.859 -15.136 1.00 95.75 101 ARG A CA 1
ATOM 756 C C . ARG A 1 101 ? 8.488 7.495 -15.812 1.00 95.75 101 ARG A C 1
ATOM 758 O O . ARG A 1 101 ? 9.528 6.941 -16.137 1.00 95.75 101 ARG A O 1
ATOM 765 N N . LEU A 1 102 ? 7.284 7.008 -16.115 1.00 96.12 102 LEU A N 1
ATOM 766 C CA . LEU A 1 102 ? 7.083 5.729 -16.795 1.00 96.12 102 LEU A CA 1
ATOM 767 C C . LEU A 1 102 ? 7.843 5.679 -18.124 1.00 96.12 102 LEU A C 1
ATOM 769 O O . LEU A 1 102 ? 8.534 4.701 -18.396 1.00 96.12 102 LEU A O 1
ATOM 773 N N . VAL A 1 103 ? 7.757 6.735 -18.937 1.00 96.44 103 VAL A N 1
ATOM 774 C CA . VAL A 1 103 ? 8.489 6.832 -20.208 1.00 96.44 103 VAL A CA 1
ATOM 775 C C . VAL A 1 103 ? 9.999 6.858 -19.970 1.00 96.44 103 VAL A C 1
ATOM 777 O O . VAL A 1 103 ? 10.729 6.135 -20.646 1.00 96.44 103 VAL A O 1
ATOM 780 N N . ALA A 1 104 ? 10.484 7.646 -19.007 1.00 96.19 104 ALA A N 1
ATOM 781 C CA . ALA A 1 104 ? 11.909 7.738 -18.697 1.00 96.19 104 ALA A CA 1
ATOM 782 C C . ALA A 1 104 ? 12.483 6.407 -18.186 1.00 96.19 104 ALA A C 1
ATOM 784 O O . ALA A 1 104 ? 13.555 5.995 -18.638 1.00 96.19 104 ALA A O 1
ATOM 785 N N . ASP A 1 105 ? 11.764 5.724 -17.300 1.00 95.81 105 ASP A N 1
ATOM 786 C CA . ASP A 1 105 ? 12.160 4.448 -16.706 1.00 95.81 105 ASP A CA 1
ATOM 787 C C . ASP A 1 105 ? 12.066 3.317 -17.728 1.00 95.81 105 ASP A C 1
ATOM 789 O O . ASP A 1 105 ? 13.013 2.547 -17.877 1.00 95.81 105 ASP A O 1
ATOM 793 N N . THR A 1 106 ? 11.003 3.283 -18.536 1.00 96.38 106 THR A N 1
ATOM 794 C CA . THR A 1 106 ? 10.889 2.340 -19.658 1.00 96.38 106 THR A CA 1
ATOM 795 C C . THR A 1 106 ? 12.034 2.550 -20.643 1.00 96.38 106 THR A C 1
ATOM 797 O O . THR A 1 106 ? 12.703 1.595 -21.023 1.00 96.38 106 THR A O 1
ATOM 800 N N . ASN A 1 107 ? 12.338 3.794 -21.016 1.00 96.44 107 ASN A N 1
ATOM 801 C CA . ASN A 1 107 ? 13.456 4.107 -21.903 1.00 96.44 107 ASN A CA 1
ATOM 802 C C . ASN A 1 107 ? 14.808 3.699 -21.286 1.00 96.44 107 ASN A C 1
ATOM 804 O O . ASN A 1 107 ? 15.659 3.121 -21.965 1.00 96.44 107 ASN A O 1
ATOM 808 N N . ARG A 1 108 ? 15.018 3.955 -19.991 1.00 96.31 108 ARG A N 1
ATOM 809 C CA . ARG A 1 108 ? 16.222 3.529 -19.260 1.00 96.31 108 ARG A CA 1
ATOM 810 C C . ARG A 1 108 ? 16.370 2.006 -19.269 1.00 96.31 108 ARG A C 1
ATOM 812 O O . ARG A 1 108 ? 17.468 1.515 -19.536 1.00 96.31 108 ARG A O 1
ATOM 819 N N . TRP A 1 109 ? 15.274 1.292 -19.038 1.00 96.50 109 TRP A N 1
ATOM 820 C CA . TRP A 1 109 ? 15.205 -0.163 -19.007 1.00 96.50 109 TRP A CA 1
ATOM 821 C C . TRP A 1 109 ? 15.433 -0.783 -20.391 1.00 96.50 109 TRP A C 1
ATOM 823 O O . TRP A 1 109 ? 16.327 -1.621 -20.541 1.00 96.50 109 TRP A O 1
ATOM 833 N N . VAL A 1 110 ? 14.706 -0.329 -21.422 1.00 97.25 110 VAL A N 1
ATOM 834 C CA . VAL A 1 110 ? 14.829 -0.816 -22.810 1.00 97.25 110 VAL A CA 1
ATOM 835 C C . VAL A 1 110 ? 16.266 -0.689 -23.300 1.00 97.25 110 VAL A C 1
ATOM 837 O O . VAL A 1 110 ? 16.823 -1.646 -23.834 1.00 97.25 110 VAL A O 1
ATOM 840 N N . TRP A 1 111 ? 16.899 0.464 -23.069 1.00 95.88 111 TRP A N 1
ATOM 841 C CA . TRP A 1 111 ? 18.265 0.727 -23.530 1.00 95.88 111 TRP A CA 1
ATOM 842 C C . TRP A 1 111 ? 19.364 0.236 -22.590 1.00 95.88 111 TRP A C 1
ATOM 844 O O . TRP A 1 111 ? 20.547 0.469 -22.877 1.00 95.88 111 TRP A O 1
ATOM 854 N N . ASP A 1 112 ? 18.984 -0.444 -21.506 1.00 95.31 112 ASP A N 1
ATOM 855 C CA . ASP A 1 112 ? 19.894 -1.021 -20.520 1.00 95.31 112 ASP A CA 1
ATOM 856 C C . ASP A 1 112 ? 20.866 0.019 -19.933 1.00 95.31 112 ASP A C 1
ATOM 858 O O . ASP A 1 112 ? 22.066 -0.213 -19.772 1.00 95.31 112 ASP A O 1
ATOM 862 N N . ARG A 1 113 ? 20.348 1.223 -19.660 1.00 93.81 113 ARG A N 1
ATOM 863 C CA . ARG A 1 113 ? 21.148 2.349 -19.154 1.00 93.81 113 ARG A CA 1
ATOM 864 C C . ARG A 1 113 ? 21.613 2.139 -17.712 1.00 93.81 113 ARG A C 1
ATOM 866 O O . ARG A 1 113 ? 22.626 2.706 -17.327 1.00 93.81 113 ARG A O 1
ATOM 873 N N . GLU A 1 114 ? 20.925 1.300 -16.945 1.00 92.25 114 GLU A N 1
ATOM 874 C CA . GLU A 1 114 ? 21.309 0.922 -15.575 1.00 92.25 114 GLU A CA 1
ATOM 875 C C . GLU A 1 114 ? 22.676 0.228 -15.519 1.00 92.25 114 GLU A C 1
ATOM 877 O O . GLU A 1 114 ? 23.430 0.428 -14.576 1.00 92.25 114 GLU A O 1
ATOM 882 N N . ALA A 1 115 ? 23.031 -0.532 -16.560 1.00 92.12 115 ALA A N 1
ATOM 883 C CA . ALA A 1 115 ? 24.307 -1.236 -16.656 1.00 92.12 115 ALA A CA 1
ATOM 884 C C . ALA A 1 115 ? 25.417 -0.403 -17.329 1.00 92.12 115 ALA A C 1
ATOM 886 O O . ALA A 1 115 ? 26.490 -0.929 -17.622 1.00 92.12 115 ALA A O 1
ATOM 887 N N . ALA A 1 116 ? 25.179 0.882 -17.626 1.00 93.31 116 ALA A N 1
ATOM 888 C CA . ALA A 1 116 ? 26.201 1.756 -18.205 1.00 93.31 116 ALA A CA 1
ATOM 889 C C . ALA A 1 116 ? 27.457 1.899 -17.319 1.00 93.31 116 ALA A C 1
ATOM 891 O O . ALA A 1 116 ? 28.542 1.694 -17.859 1.00 93.31 116 ALA A O 1
ATOM 892 N N . PRO A 1 117 ? 27.354 2.089 -15.984 1.00 96.00 117 PRO A N 1
ATOM 893 C CA . PRO A 1 117 ? 28.536 2.266 -15.136 1.00 96.00 117 PRO A CA 1
ATOM 894 C C . PRO A 1 117 ? 29.508 1.078 -15.144 1.00 96.00 117 PRO A C 1
ATOM 896 O O . PRO A 1 117 ? 30.708 1.278 -14.977 1.00 96.00 117 PRO A O 1
ATOM 899 N N . LEU A 1 118 ? 29.010 -0.146 -15.368 1.00 94.62 118 LEU A N 1
ATOM 900 C CA . LEU A 1 118 ? 29.844 -1.351 -15.479 1.00 94.62 118 LEU A CA 1
ATOM 901 C C . LEU A 1 118 ? 30.709 -1.324 -16.743 1.00 94.62 118 LEU A C 1
ATOM 903 O O . LEU A 1 118 ? 31.881 -1.684 -16.709 1.00 94.62 118 LEU A O 1
ATOM 907 N N . ARG A 1 119 ? 30.143 -0.848 -17.856 1.00 94.12 119 ARG A N 1
ATOM 908 C CA . ARG A 1 119 ? 30.887 -0.674 -19.110 1.00 94.12 119 ARG A CA 1
ATOM 909 C C . ARG A 1 119 ? 31.879 0.474 -18.996 1.00 94.12 119 ARG A C 1
ATOM 911 O O . ARG A 1 119 ? 33.008 0.332 -19.447 1.00 94.12 119 ARG A O 1
ATOM 918 N N . ASP A 1 120 ? 31.483 1.566 -18.348 1.00 96.00 120 ASP A N 1
ATOM 919 C CA . ASP A 1 120 ? 32.382 2.694 -18.104 1.00 96.00 120 ASP A CA 1
ATOM 920 C C . ASP A 1 120 ? 33.562 2.279 -17.214 1.00 96.00 120 ASP A C 1
ATOM 922 O O . ASP A 1 120 ? 34.676 2.754 -17.406 1.00 96.00 120 ASP A O 1
ATOM 926 N N . PHE A 1 121 ? 33.338 1.379 -16.250 1.00 97.00 121 PHE A N 1
ATOM 927 C CA . PHE A 1 121 ? 34.405 0.802 -15.436 1.00 97.00 121 PHE A CA 1
ATOM 928 C C . PHE A 1 121 ? 35.368 -0.044 -16.274 1.00 97.00 121 PHE A C 1
ATOM 930 O O . PHE A 1 121 ? 36.565 0.206 -16.211 1.00 97.00 121 PHE A O 1
ATOM 937 N N . ALA A 1 122 ? 34.864 -0.955 -17.115 1.00 95.75 122 ALA A N 1
ATOM 938 C CA . ALA A 1 122 ? 35.709 -1.760 -18.003 1.00 95.75 122 ALA A CA 1
ATOM 939 C C . ALA A 1 122 ? 36.572 -0.892 -18.940 1.00 95.75 122 ALA A C 1
ATOM 941 O O . ALA A 1 122 ? 37.753 -1.167 -19.119 1.00 95.75 122 ALA A O 1
ATOM 942 N N . VAL A 1 123 ? 36.013 0.207 -19.468 1.00 96.19 123 VAL A N 1
ATOM 943 C CA . VAL A 1 123 ? 36.769 1.182 -20.275 1.00 96.19 123 VAL A CA 1
ATOM 944 C C . VAL A 1 123 ? 37.856 1.874 -19.450 1.00 96.19 123 VAL A C 1
ATOM 946 O O . VAL A 1 123 ? 38.985 1.983 -19.915 1.00 96.19 123 VAL A O 1
ATOM 949 N N . ARG A 1 124 ? 37.546 2.325 -18.226 1.00 97.25 124 ARG A N 1
ATOM 950 C CA . ARG A 1 124 ? 38.535 2.962 -17.332 1.00 97.25 124 ARG A CA 1
ATOM 951 C C . ARG A 1 124 ? 39.648 2.012 -16.889 1.00 97.25 124 ARG A C 1
ATOM 953 O O . ARG A 1 124 ? 40.740 2.478 -16.597 1.00 97.25 124 ARG A O 1
ATOM 960 N N . SER A 1 125 ? 39.358 0.719 -16.805 1.00 96.69 125 SER A N 1
ATOM 961 C CA . SER A 1 125 ? 40.323 -0.331 -16.468 1.00 96.69 125 SER A CA 1
ATOM 962 C C . SER A 1 125 ? 41.057 -0.894 -17.687 1.00 96.69 125 SER A C 1
ATOM 964 O O . SER A 1 125 ? 41.832 -1.828 -17.525 1.00 96.69 125 SER A O 1
ATOM 966 N N . GLU A 1 126 ? 40.805 -0.352 -18.885 1.00 96.19 126 GLU A N 1
ATOM 967 C CA . GLU A 1 126 ? 41.396 -0.794 -20.156 1.00 96.19 126 GLU A CA 1
ATOM 968 C C . GLU A 1 126 ? 41.163 -2.288 -20.472 1.00 96.19 126 GLU A C 1
ATOM 970 O O . GLU A 1 126 ? 41.872 -2.893 -21.276 1.00 96.19 126 GLU A O 1
ATOM 975 N N . ASP A 1 127 ? 40.116 -2.887 -19.893 1.00 96.19 127 ASP A N 1
ATOM 976 C CA . ASP A 1 127 ? 39.748 -4.285 -20.121 1.00 96.19 127 ASP A CA 1
ATOM 977 C C . ASP A 1 127 ? 38.822 -4.402 -21.341 1.00 96.19 127 ASP A C 1
ATOM 979 O O . ASP A 1 127 ? 37.587 -4.313 -21.269 1.00 96.19 127 ASP A O 1
ATOM 983 N N . ALA A 1 128 ? 39.449 -4.575 -22.505 1.00 94.94 128 ALA A N 1
ATOM 984 C CA . ALA A 1 128 ? 38.748 -4.707 -23.776 1.00 94.94 128 ALA A CA 1
ATOM 985 C C . ALA A 1 128 ? 37.903 -5.992 -23.864 1.00 94.94 128 ALA A C 1
ATOM 987 O O . ALA A 1 128 ? 36.847 -5.988 -24.509 1.00 94.94 128 ALA A O 1
ATOM 988 N N . GLU A 1 129 ? 38.335 -7.085 -23.228 1.00 96.62 129 GLU A N 1
ATOM 989 C CA . GLU A 1 129 ? 37.623 -8.362 -23.277 1.00 96.62 129 GLU A CA 1
ATOM 990 C C . GLU A 1 129 ? 36.310 -8.274 -22.495 1.00 96.62 129 GLU A C 1
ATOM 992 O O . GLU A 1 129 ? 35.238 -8.600 -23.030 1.00 96.62 129 GLU A O 1
ATOM 997 N N . GLU A 1 130 ? 36.372 -7.747 -21.271 1.00 95.06 130 GLU A N 1
ATOM 998 C CA . GLU A 1 130 ? 35.196 -7.562 -20.428 1.00 95.06 130 GLU A CA 1
ATOM 999 C C . GLU A 1 130 ? 34.224 -6.552 -21.052 1.00 95.06 130 GLU A C 1
ATOM 1001 O O . GLU A 1 130 ? 33.012 -6.798 -21.110 1.00 95.06 130 GLU A O 1
ATOM 1006 N N . TYR A 1 131 ? 34.730 -5.465 -21.647 1.00 95.56 131 TYR A N 1
ATOM 1007 C CA . TYR A 1 131 ? 33.886 -4.535 -22.399 1.00 95.56 131 TYR A CA 1
ATOM 1008 C C . TYR A 1 131 ? 33.134 -5.230 -23.548 1.00 95.56 131 TYR A C 1
ATOM 1010 O O . TYR A 1 131 ? 31.911 -5.078 -23.677 1.00 95.56 131 TYR A O 1
ATOM 1018 N N . MET A 1 132 ? 33.820 -6.039 -24.368 1.00 96.19 132 MET A N 1
ATOM 1019 C CA . MET A 1 132 ? 33.185 -6.779 -25.467 1.00 96.19 132 MET A CA 1
ATOM 1020 C C . MET A 1 132 ? 32.171 -7.820 -24.974 1.00 96.19 132 MET A C 1
ATOM 1022 O O . MET A 1 132 ? 31.162 -8.077 -25.647 1.00 96.19 132 MET A O 1
ATOM 1026 N N . ARG A 1 133 ? 32.400 -8.438 -23.810 1.00 96.38 133 ARG A N 1
ATOM 1027 C CA . ARG A 1 133 ? 31.444 -9.358 -23.175 1.00 96.38 133 ARG A CA 1
ATOM 1028 C C . ARG A 1 133 ? 30.178 -8.621 -22.733 1.00 96.38 133 ARG A C 1
ATOM 1030 O O . ARG A 1 133 ? 29.073 -9.021 -23.114 1.00 96.38 133 ARG A O 1
ATOM 1037 N N . LEU A 1 134 ? 30.325 -7.514 -22.008 1.00 95.62 134 LEU A N 1
ATOM 1038 C CA . LEU A 1 134 ? 29.208 -6.686 -21.544 1.00 95.62 134 LEU A CA 1
ATOM 1039 C C . LEU A 1 134 ? 28.412 -6.082 -22.713 1.00 95.62 134 LEU A C 1
ATOM 1041 O O . LEU A 1 134 ? 27.179 -6.043 -22.672 1.00 95.62 134 LEU A O 1
ATOM 1045 N N . ALA A 1 135 ? 29.084 -5.666 -23.790 1.00 94.94 135 ALA A N 1
ATOM 1046 C CA . ALA A 1 135 ? 28.436 -5.153 -24.996 1.00 94.94 135 ALA A CA 1
ATOM 1047 C C . ALA A 1 135 ? 27.553 -6.211 -25.688 1.00 94.94 135 ALA A C 1
ATOM 1049 O O . ALA A 1 135 ? 26.422 -5.906 -26.084 1.00 94.94 135 ALA A O 1
ATOM 1050 N N . ARG A 1 136 ? 28.019 -7.467 -25.778 1.00 95.38 136 ARG A N 1
ATOM 1051 C CA . ARG A 1 136 ? 27.231 -8.591 -26.321 1.00 95.38 136 ARG A CA 1
ATOM 1052 C C . ARG A 1 136 ? 26.002 -8.901 -25.463 1.00 95.38 136 ARG A C 1
ATOM 1054 O O . ARG A 1 136 ? 24.902 -9.034 -26.005 1.00 95.38 136 ARG A O 1
ATOM 1061 N N . LEU A 1 137 ? 26.156 -8.941 -24.136 1.00 95.19 137 LEU A N 1
ATOM 1062 C CA . LEU A 1 137 ? 25.034 -9.138 -23.206 1.00 95.19 137 LEU A CA 1
ATOM 1063 C C . LEU A 1 137 ? 23.991 -8.019 -23.326 1.00 95.19 137 LEU A C 1
ATOM 1065 O O . LEU A 1 137 ? 22.787 -8.288 -23.374 1.00 95.19 137 LEU A O 1
ATOM 1069 N N . ARG A 1 138 ? 24.441 -6.763 -23.447 1.00 95.06 138 ARG A N 1
ATOM 1070 C CA . ARG A 1 138 ? 23.558 -5.618 -23.693 1.00 95.06 138 ARG A CA 1
ATOM 1071 C C . ARG A 1 138 ? 22.768 -5.786 -24.986 1.00 95.06 138 ARG A C 1
ATOM 1073 O O . ARG A 1 138 ? 21.562 -5.573 -24.968 1.00 95.06 138 ARG A O 1
ATOM 1080 N N . ALA A 1 139 ? 23.410 -6.166 -26.090 1.00 95.56 139 ALA A N 1
ATOM 1081 C CA . ALA A 1 139 ? 22.717 -6.345 -27.366 1.00 95.56 139 ALA A CA 1
ATOM 1082 C C . ALA A 1 139 ? 21.573 -7.369 -27.255 1.00 95.56 139 ALA A C 1
ATOM 1084 O O . ALA A 1 139 ? 20.474 -7.112 -27.746 1.00 95.56 139 ALA A O 1
ATOM 1085 N N . GLY A 1 140 ? 21.796 -8.483 -26.547 1.00 95.38 140 GLY A N 1
ATOM 1086 C CA . GLY A 1 140 ? 20.752 -9.468 -26.249 1.00 95.38 140 GLY A CA 1
ATOM 1087 C C . GLY A 1 140 ? 19.602 -8.889 -25.419 1.00 95.38 140 GLY A C 1
ATOM 1088 O O . GLY A 1 140 ? 18.440 -9.008 -25.810 1.00 95.38 140 GLY A O 1
ATOM 1089 N N . ARG A 1 141 ? 19.912 -8.195 -24.313 1.00 95.50 141 ARG A N 1
ATOM 1090 C CA . ARG A 1 141 ? 18.895 -7.567 -23.448 1.00 95.50 141 ARG A CA 1
ATOM 1091 C C . ARG A 1 141 ? 18.097 -6.489 -24.173 1.00 95.50 141 ARG A C 1
ATOM 1093 O O . ARG A 1 141 ? 16.880 -6.495 -24.077 1.00 95.50 141 ARG A O 1
ATOM 1100 N N . VAL A 1 142 ? 18.751 -5.602 -24.920 1.00 97.06 142 VAL A N 1
ATOM 1101 C CA . VAL A 1 142 ? 18.087 -4.531 -25.681 1.00 97.06 142 VAL A CA 1
ATOM 1102 C C . VAL A 1 142 ? 17.175 -5.116 -26.759 1.00 97.06 142 VAL A C 1
ATOM 1104 O O . VAL A 1 142 ? 16.056 -4.641 -26.915 1.00 97.06 142 VAL A O 1
ATOM 1107 N N . ARG A 1 143 ? 17.599 -6.177 -27.464 1.00 96.62 143 ARG A N 1
ATOM 1108 C CA . ARG A 1 143 ? 16.745 -6.869 -28.446 1.00 96.62 143 ARG A CA 1
ATOM 1109 C C . ARG A 1 143 ? 15.505 -7.474 -27.792 1.00 96.62 143 ARG A C 1
ATOM 1111 O O . ARG A 1 143 ? 14.403 -7.227 -28.268 1.00 96.62 143 ARG A O 1
ATOM 1118 N N . LEU A 1 144 ? 15.672 -8.219 -26.696 1.00 96.81 144 LEU A N 1
ATOM 1119 C CA . LEU A 1 144 ? 14.547 -8.831 -25.982 1.00 96.81 144 LEU A CA 1
ATOM 1120 C C . LEU A 1 144 ? 13.609 -7.771 -25.390 1.00 96.81 144 LEU A C 1
ATOM 1122 O O . LEU A 1 144 ? 12.405 -7.833 -25.603 1.00 96.81 144 LEU A O 1
ATOM 1126 N N . ARG A 1 145 ? 14.151 -6.782 -24.672 1.00 97.19 145 ARG A N 1
ATOM 1127 C CA . ARG A 1 145 ? 13.365 -5.704 -24.056 1.00 97.19 145 ARG A CA 1
ATOM 1128 C C . ARG A 1 145 ? 12.658 -4.859 -25.112 1.00 97.19 145 ARG A C 1
ATOM 1130 O O . ARG A 1 145 ? 11.480 -4.572 -24.954 1.00 97.19 145 ARG A O 1
ATOM 1137 N N . GLY A 1 146 ? 13.339 -4.532 -26.210 1.00 97.19 146 GLY A N 1
ATOM 1138 C CA . GLY A 1 146 ? 12.750 -3.839 -27.354 1.00 97.19 146 GLY A CA 1
ATOM 1139 C C . GLY A 1 146 ? 11.614 -4.635 -27.997 1.00 97.19 146 GLY A C 1
ATOM 1140 O O . GLY A 1 146 ? 10.550 -4.071 -28.231 1.00 97.19 146 GLY A O 1
ATOM 1141 N N . LEU A 1 147 ? 11.793 -5.947 -28.206 1.00 97.69 147 LEU A N 1
ATOM 1142 C CA . LEU A 1 147 ? 10.725 -6.829 -28.687 1.00 97.69 147 LEU A CA 1
ATOM 1143 C C . LEU A 1 147 ? 9.525 -6.813 -27.733 1.00 97.69 147 LEU A C 1
ATOM 1145 O O . LEU A 1 147 ? 8.406 -6.603 -28.185 1.00 97.69 147 LEU A O 1
ATOM 1149 N N . VAL A 1 148 ? 9.753 -6.978 -26.426 1.00 97.81 148 VAL A N 1
ATOM 1150 C CA . VAL A 1 148 ? 8.694 -6.930 -25.404 1.00 97.81 148 VAL A CA 1
ATOM 1151 C C . VAL A 1 148 ? 7.950 -5.594 -25.444 1.00 97.81 148 VAL A C 1
ATOM 1153 O O . VAL A 1 148 ? 6.722 -5.589 -25.426 1.00 97.81 148 VAL A O 1
ATOM 1156 N N . THR A 1 149 ? 8.658 -4.467 -25.556 1.00 97.06 149 THR A N 1
ATOM 1157 C CA . THR A 1 149 ? 8.036 -3.141 -25.664 1.00 97.06 149 THR A CA 1
ATOM 1158 C C . THR A 1 149 ? 7.212 -2.996 -26.941 1.00 97.06 149 THR A C 1
ATOM 1160 O O . THR A 1 149 ? 6.075 -2.544 -26.868 1.00 97.06 149 THR A O 1
ATOM 1163 N N . VAL A 1 150 ? 7.734 -3.408 -28.101 1.00 97.62 150 VAL A N 1
ATOM 1164 C CA . VAL A 1 150 ? 6.999 -3.338 -29.376 1.00 97.62 150 VAL A CA 1
ATOM 1165 C C . VAL A 1 150 ? 5.750 -4.214 -29.331 1.00 97.62 150 VAL A C 1
ATOM 1167 O O . VAL A 1 150 ? 4.668 -3.749 -29.678 1.00 97.62 150 VAL A O 1
ATOM 1170 N N . VAL A 1 151 ? 5.879 -5.453 -28.852 1.00 98.19 151 VAL A N 1
ATOM 1171 C CA . VAL A 1 151 ? 4.757 -6.380 -28.659 1.00 98.19 151 VAL A CA 1
ATOM 1172 C C . VAL A 1 151 ? 3.709 -5.747 -27.742 1.00 98.19 151 VAL A C 1
ATOM 1174 O O . VAL A 1 151 ? 2.542 -5.670 -28.118 1.00 98.19 151 VAL A O 1
ATOM 1177 N N . ALA A 1 152 ? 4.114 -5.207 -26.591 1.00 96.94 152 ALA A N 1
ATOM 1178 C CA . ALA A 1 152 ? 3.204 -4.528 -25.673 1.00 96.94 152 ALA A CA 1
ATOM 1179 C C . ALA A 1 152 ? 2.495 -3.326 -26.323 1.00 96.94 152 ALA A C 1
ATOM 1181 O O . ALA A 1 152 ? 1.294 -3.158 -26.130 1.00 96.94 152 ALA A O 1
ATOM 1182 N N . CYS A 1 153 ? 3.193 -2.521 -27.132 1.00 96.69 153 CYS A N 1
ATOM 1183 C CA . CYS A 1 153 ? 2.590 -1.405 -27.863 1.00 96.69 153 CYS A CA 1
ATOM 1184 C C . CYS A 1 153 ? 1.574 -1.875 -28.913 1.00 96.69 153 CYS A C 1
ATOM 1186 O O . CYS A 1 153 ? 0.492 -1.300 -29.000 1.00 96.69 153 CYS A O 1
ATOM 1188 N N . VAL A 1 154 ? 1.893 -2.917 -29.686 1.00 98.12 154 VAL A N 1
ATOM 1189 C CA . VAL A 1 154 ? 0.996 -3.468 -30.715 1.00 98.12 154 VAL A CA 1
ATOM 1190 C C . VAL A 1 154 ? -0.262 -4.053 -30.078 1.00 98.12 154 VAL A C 1
ATOM 1192 O O . VAL A 1 154 ? -1.368 -3.702 -30.485 1.00 98.12 154 VAL A O 1
ATOM 1195 N N . PHE A 1 155 ? -0.114 -4.891 -29.048 1.00 97.94 155 PHE A N 1
ATOM 1196 C CA . PHE A 1 155 ? -1.259 -5.458 -28.333 1.00 97.94 155 PHE A CA 1
ATOM 1197 C C . PHE A 1 155 ? -2.057 -4.387 -27.588 1.00 97.94 155 PHE A C 1
ATOM 1199 O O . PHE A 1 155 ? -3.283 -4.417 -27.625 1.00 97.94 155 PHE A O 1
ATOM 1206 N N . GLY A 1 156 ? -1.390 -3.417 -26.959 1.00 95.81 156 GLY A N 1
ATOM 1207 C CA . GLY A 1 156 ? -2.048 -2.313 -26.263 1.00 95.81 156 GLY A CA 1
ATOM 1208 C C . GLY A 1 156 ? -2.868 -1.432 -27.205 1.00 95.81 156 GLY A C 1
ATOM 1209 O O . GLY A 1 156 ? -4.028 -1.140 -26.917 1.00 95.81 156 GLY A O 1
ATOM 1210 N N . LEU A 1 157 ? -2.306 -1.059 -28.360 1.00 97.00 157 LEU A N 1
ATOM 1211 C CA . LEU A 1 157 ? -3.021 -0.295 -29.383 1.00 97.00 157 LEU A CA 1
ATOM 1212 C C . LEU A 1 157 ? -4.166 -1.110 -29.991 1.00 97.00 157 LEU A C 1
ATOM 1214 O O . LEU A 1 157 ? -5.280 -0.605 -30.099 1.00 97.00 157 LEU A O 1
ATOM 1218 N N . GLY A 1 158 ? -3.917 -2.373 -30.347 1.00 97.56 158 GLY A N 1
ATOM 1219 C CA . GLY A 1 158 ? -4.945 -3.270 -30.876 1.00 97.56 158 GLY A CA 1
ATOM 1220 C C . GLY A 1 158 ? -6.107 -3.456 -29.900 1.00 97.56 158 GLY A C 1
ATOM 1221 O O . GLY A 1 158 ? -7.265 -3.378 -30.301 1.00 97.56 158 GLY A O 1
ATOM 1222 N N . PHE A 1 159 ? -5.812 -3.612 -28.609 1.00 96.75 159 PHE A N 1
ATOM 1223 C CA . PHE A 1 159 ? -6.817 -3.691 -27.553 1.00 96.75 159 PHE A CA 1
ATOM 1224 C C . PHE A 1 159 ? -7.606 -2.384 -27.399 1.00 96.75 159 PHE A C 1
ATOM 1226 O O . PHE A 1 159 ? -8.831 -2.420 -27.301 1.00 96.75 159 PHE A O 1
ATOM 1233 N N . ALA A 1 160 ? -6.939 -1.227 -27.439 1.00 96.12 160 ALA A N 1
ATOM 1234 C CA . ALA A 1 160 ? -7.609 0.071 -27.384 1.00 96.12 160 ALA A CA 1
ATOM 1235 C C . ALA A 1 160 ? -8.541 0.296 -28.589 1.00 96.12 160 ALA A C 1
ATOM 1237 O O . ALA A 1 160 ? -9.666 0.762 -28.413 1.00 96.12 160 ALA A O 1
ATOM 1238 N N . LEU A 1 161 ? -8.108 -0.083 -29.797 1.00 97.44 161 LEU A N 1
ATOM 1239 C CA . LEU A 1 161 ? -8.934 -0.032 -31.007 1.00 97.44 161 LEU A CA 1
ATOM 1240 C C . LEU A 1 161 ? -10.115 -1.005 -30.928 1.00 97.44 161 LEU A C 1
ATOM 1242 O O . LEU A 1 161 ? -11.236 -0.641 -31.269 1.00 97.44 161 LEU A O 1
ATOM 1246 N N . TRP A 1 162 ? -9.892 -2.222 -30.432 1.00 97.50 162 TRP A N 1
ATOM 1247 C CA . TRP A 1 162 ? -10.966 -3.187 -30.215 1.00 97.50 162 TRP A CA 1
ATOM 1248 C C . TRP A 1 162 ? -12.015 -2.653 -29.229 1.00 97.50 162 TRP A C 1
ATOM 1250 O O . TRP A 1 162 ? -13.205 -2.696 -29.535 1.00 97.50 162 TRP A O 1
ATOM 1260 N N . LEU A 1 163 ? -11.592 -2.069 -28.100 1.00 97.06 163 LEU A N 1
ATOM 1261 C CA . LEU A 1 163 ? -12.497 -1.408 -27.154 1.00 97.06 163 LEU A CA 1
ATOM 1262 C C . LEU A 1 163 ? -13.232 -0.230 -27.793 1.00 97.06 163 LEU A C 1
ATOM 1264 O O . LEU A 1 163 ? -14.426 -0.076 -27.570 1.00 97.06 163 LEU A O 1
ATOM 1268 N N . TYR A 1 164 ? -12.552 0.584 -28.600 1.00 96.31 164 TYR A N 1
ATOM 1269 C CA . TYR A 1 164 ? -13.174 1.714 -29.287 1.00 96.31 164 TYR A CA 1
ATOM 1270 C C . TYR A 1 164 ? -14.356 1.281 -30.167 1.00 96.31 164 TYR A C 1
ATOM 1272 O O . TYR A 1 164 ? -15.400 1.930 -30.141 1.00 96.31 164 TYR A O 1
ATOM 1280 N N . VAL A 1 165 ? -14.217 0.172 -30.903 1.00 96.94 165 VAL A N 1
ATOM 1281 C CA . VAL A 1 165 ? -15.264 -0.308 -31.821 1.00 96.94 165 VAL A CA 1
ATOM 1282 C C . VAL A 1 165 ? -16.319 -1.155 -31.101 1.00 96.94 165 VAL A C 1
ATOM 1284 O O . VAL A 1 165 ? -17.510 -0.972 -31.331 1.00 96.94 165 VAL A O 1
ATOM 1287 N N . MET A 1 166 ? -15.907 -2.092 -30.243 1.00 96.50 166 MET A N 1
ATOM 1288 C CA . MET A 1 166 ? -16.817 -3.077 -29.637 1.00 96.50 166 MET A CA 1
ATOM 1289 C C . MET A 1 166 ? -17.443 -2.605 -28.322 1.00 96.50 166 MET A C 1
ATOM 1291 O O . MET A 1 166 ? -18.528 -3.055 -27.962 1.00 96.50 166 MET A O 1
ATOM 1295 N N . ALA A 1 167 ? -16.754 -1.744 -27.569 1.00 95.19 167 ALA A N 1
ATOM 1296 C CA . ALA A 1 167 ? -17.089 -1.445 -26.179 1.00 95.19 167 ALA A CA 1
ATOM 1297 C C . ALA A 1 167 ? -16.620 -0.034 -25.745 1.00 95.19 167 ALA A C 1
ATOM 1299 O O . ALA A 1 167 ? -15.868 0.095 -24.771 1.00 95.19 167 ALA A O 1
ATOM 1300 N N . PRO A 1 168 ? -17.053 1.049 -26.424 1.00 94.06 168 PRO A N 1
ATOM 1301 C CA . PRO A 1 168 ? -16.485 2.389 -26.238 1.00 94.06 168 PRO A CA 1
ATOM 1302 C C . PRO A 1 168 ? -16.628 2.922 -24.805 1.00 94.06 168 PRO A C 1
ATOM 1304 O O . PRO A 1 168 ? -15.753 3.633 -24.319 1.00 94.06 168 PRO A O 1
ATOM 1307 N N . ALA A 1 169 ? -17.676 2.525 -24.075 1.00 94.38 169 ALA A N 1
ATOM 1308 C CA . ALA A 1 169 ? -17.826 2.865 -22.658 1.00 94.38 169 ALA A CA 1
ATOM 1309 C C . ALA A 1 169 ? -16.657 2.340 -21.798 1.00 94.38 169 ALA A C 1
ATOM 1311 O O . ALA A 1 169 ? -16.154 3.048 -20.925 1.00 94.38 169 ALA A O 1
ATOM 1312 N N . PHE A 1 170 ? -16.175 1.125 -22.076 1.00 94.06 170 PHE A N 1
ATOM 1313 C CA . PHE A 1 170 ? -15.058 0.519 -21.352 1.00 94.06 170 PHE A CA 1
ATOM 1314 C C . PHE A 1 170 ? -13.715 1.160 -21.706 1.00 94.06 170 PHE A C 1
ATOM 1316 O O . PHE A 1 170 ? -12.826 1.188 -20.856 1.00 94.06 170 PHE A O 1
ATOM 1323 N N . LEU A 1 171 ? -13.575 1.742 -22.905 1.00 95.75 171 LEU A N 1
ATOM 1324 C CA . LEU A 1 171 ? -12.394 2.532 -23.260 1.00 95.75 171 LEU A CA 1
ATOM 1325 C C . LEU A 1 171 ? -12.228 3.729 -22.315 1.00 95.75 171 LEU A C 1
ATOM 1327 O O . LEU A 1 171 ? -11.127 3.959 -21.820 1.00 95.75 171 LEU A O 1
ATOM 1331 N N . TYR A 1 172 ? -13.310 4.453 -22.009 1.00 94.62 172 TYR A N 1
ATOM 1332 C CA . TYR A 1 172 ? -13.259 5.576 -21.066 1.00 94.62 172 TYR A CA 1
ATOM 1333 C C . TYR A 1 172 ? -12.916 5.127 -19.645 1.00 94.62 172 TYR A C 1
ATOM 1335 O O . TYR A 1 172 ? -12.126 5.790 -18.977 1.00 94.62 172 TYR A O 1
ATOM 1343 N N . VAL A 1 173 ? -13.451 3.988 -19.191 1.00 95.50 173 VAL A N 1
ATOM 1344 C CA . VAL A 1 173 ? -13.113 3.416 -17.876 1.00 95.50 173 VAL A CA 1
ATOM 1345 C C . VAL A 1 173 ? -11.635 3.028 -17.816 1.00 95.50 173 VAL A C 1
ATOM 1347 O O . VAL A 1 173 ? -10.955 3.355 -16.844 1.00 95.50 173 VAL A O 1
ATOM 1350 N N . PHE A 1 174 ? -11.114 2.384 -18.863 1.00 95.19 174 PHE A N 1
ATOM 1351 C CA . PHE A 1 174 ? -9.707 1.993 -18.937 1.00 95.19 174 PHE A CA 1
ATOM 1352 C C . PHE A 1 174 ? -8.781 3.212 -19.013 1.00 95.19 174 PHE A C 1
ATOM 1354 O O . PHE A 1 174 ? -7.774 3.266 -18.310 1.00 95.19 174 PHE A O 1
ATOM 1361 N N . ALA A 1 175 ? -9.146 4.225 -19.803 1.00 95.44 175 ALA A N 1
ATOM 1362 C CA . ALA A 1 175 ? -8.415 5.484 -19.891 1.00 95.44 175 ALA A CA 1
ATOM 1363 C C . ALA A 1 175 ? -8.409 6.230 -18.549 1.00 95.44 175 ALA A C 1
ATOM 1365 O O . ALA A 1 175 ? -7.351 6.667 -18.099 1.00 95.44 175 ALA A O 1
ATOM 1366 N N . ALA A 1 176 ? -9.558 6.322 -17.871 1.00 96.19 176 ALA A N 1
ATOM 1367 C CA . ALA A 1 176 ? -9.655 6.915 -16.541 1.00 96.19 176 ALA A CA 1
ATOM 1368 C C . ALA A 1 176 ? -8.792 6.149 -15.528 1.00 96.19 176 ALA A C 1
ATOM 1370 O O . ALA A 1 176 ? -8.007 6.764 -14.812 1.00 96.19 176 ALA A O 1
ATOM 1371 N N . GLY A 1 177 ? -8.864 4.814 -15.520 1.00 96.44 177 GLY A N 1
ATOM 1372 C CA . GLY A 1 177 ? -7.999 3.965 -14.701 1.00 96.44 177 GLY A CA 1
ATOM 1373 C C . GLY A 1 177 ? -6.516 4.225 -14.970 1.00 96.44 177 GLY A C 1
ATOM 1374 O O . GLY A 1 177 ? -5.763 4.473 -14.034 1.00 96.44 177 GLY A O 1
ATOM 1375 N N . GLY A 1 178 ? -6.115 4.280 -16.243 1.00 96.44 178 GLY A N 1
ATOM 1376 C CA . GLY A 1 178 ? -4.751 4.607 -16.656 1.00 96.44 178 GLY A CA 1
ATOM 1377 C C . GLY A 1 178 ? -4.290 5.979 -16.159 1.00 96.44 178 GLY A C 1
ATOM 1378 O O . GLY A 1 178 ? -3.204 6.086 -15.594 1.00 96.44 178 GLY A O 1
ATOM 1379 N N . VAL A 1 179 ? -5.122 7.018 -16.292 1.00 97.19 179 VAL A N 1
ATOM 1380 C CA . VAL A 1 179 ? -4.831 8.364 -15.765 1.00 97.19 179 VAL A CA 1
ATOM 1381 C C . VAL A 1 179 ? -4.655 8.337 -14.247 1.00 97.19 179 VAL A C 1
ATOM 1383 O O . VAL A 1 179 ? -3.693 8.911 -13.741 1.00 97.19 179 VAL A O 1
ATOM 1386 N N . LEU A 1 180 ? -5.529 7.643 -13.513 1.00 96.56 180 LEU A N 1
ATOM 1387 C CA . LEU A 1 180 ? -5.427 7.527 -12.056 1.00 96.56 180 LEU A CA 1
ATOM 1388 C C . LEU A 1 180 ? -4.166 6.762 -11.628 1.00 96.56 180 LEU A C 1
ATOM 1390 O O . LEU A 1 180 ? -3.476 7.192 -10.704 1.00 96.56 180 LEU A O 1
ATOM 1394 N N . THR A 1 181 ? -3.823 5.672 -12.319 1.00 96.38 181 THR A N 1
ATOM 1395 C CA . THR A 1 181 ? -2.601 4.894 -12.069 1.00 96.38 181 THR A CA 1
ATOM 1396 C C . THR A 1 181 ? -1.343 5.711 -12.361 1.00 96.38 181 THR A C 1
ATOM 1398 O O . THR A 1 181 ? -0.415 5.723 -11.553 1.00 96.38 181 THR A O 1
ATOM 1401 N N . LEU A 1 182 ? -1.309 6.449 -13.474 1.00 96.75 182 LEU A N 1
ATOM 1402 C CA . LEU A 1 182 ? -0.213 7.371 -13.775 1.00 96.75 182 LEU A CA 1
ATOM 1403 C C . LEU A 1 182 ? -0.128 8.481 -12.724 1.00 96.75 182 LEU A C 1
ATOM 1405 O O . LEU A 1 182 ? 0.963 8.800 -12.265 1.00 96.75 182 LEU A O 1
ATOM 1409 N N . GLY A 1 183 ? -1.260 9.031 -12.286 1.00 95.19 183 GLY A N 1
ATOM 1410 C CA . GLY A 1 183 ? -1.313 9.998 -11.190 1.00 95.19 183 GLY A CA 1
ATOM 1411 C C . GLY A 1 183 ? -0.689 9.464 -9.905 1.00 95.19 183 GLY A C 1
ATOM 1412 O O . GLY A 1 183 ? 0.117 10.151 -9.281 1.00 95.19 183 GLY A O 1
ATOM 1413 N N . TYR A 1 184 ? -0.994 8.211 -9.567 1.00 94.44 184 TYR A N 1
ATOM 1414 C CA . TYR A 1 184 ? -0.476 7.531 -8.383 1.00 94.44 184 TYR A CA 1
ATOM 1415 C C . TYR A 1 184 ? 1.051 7.359 -8.435 1.00 94.44 184 TYR A C 1
ATOM 1417 O O . TYR A 1 184 ? 1.747 7.716 -7.489 1.00 94.44 184 TYR A O 1
ATOM 1425 N N . PHE A 1 185 ? 1.611 6.915 -9.566 1.00 93.75 185 PHE A N 1
ATOM 1426 C CA . PHE A 1 185 ? 3.072 6.831 -9.741 1.00 93.75 185 PHE A CA 1
ATOM 1427 C C . PHE A 1 185 ? 3.756 8.204 -9.912 1.00 93.75 185 PHE A C 1
ATOM 1429 O O . PHE A 1 185 ? 4.963 8.357 -9.689 1.00 93.75 185 PHE A O 1
ATOM 1436 N N . GLY A 1 186 ? 2.994 9.226 -10.305 1.00 91.75 186 GLY A N 1
ATOM 1437 C CA . GLY A 1 186 ? 3.442 10.616 -10.408 1.00 91.75 186 GLY A CA 1
ATOM 1438 C C . GLY A 1 186 ? 3.508 11.354 -9.072 1.00 91.75 186 GLY A C 1
ATOM 1439 O O . GLY A 1 186 ? 4.030 12.470 -9.015 1.00 91.75 186 GLY A O 1
ATOM 1440 N N . GLN A 1 187 ? 2.997 10.743 -8.010 1.00 90.88 187 GLN A N 1
ATOM 1441 C CA . GLN A 1 187 ? 2.852 11.359 -6.707 1.00 90.88 187 GLN A CA 1
ATOM 1442 C C . GLN A 1 187 ? 4.202 11.575 -5.998 1.00 90.88 187 GLN A C 1
ATOM 1444 O O . GLN A 1 187 ? 5.208 10.909 -6.279 1.00 90.88 187 GLN A O 1
ATOM 1449 N N . GLN A 1 188 ? 4.237 12.548 -5.083 1.00 86.69 188 GLN A N 1
ATOM 1450 C CA . GLN A 1 188 ? 5.357 12.746 -4.163 1.00 86.69 188 GLN A CA 1
ATOM 1451 C C . GLN A 1 188 ? 5.174 11.850 -2.926 1.00 86.69 188 GLN A C 1
ATOM 1453 O O . GLN A 1 188 ? 4.069 11.835 -2.377 1.00 86.69 188 GLN A O 1
ATOM 1458 N N . PRO A 1 189 ? 6.220 11.131 -2.468 1.00 82.31 189 PRO A N 1
ATOM 1459 C CA . PRO A 1 189 ? 6.123 10.231 -1.314 1.00 82.31 189 PRO A CA 1
ATOM 1460 C C . PRO A 1 189 ? 5.599 10.908 -0.040 1.00 82.31 189 PRO A C 1
ATOM 1462 O O . PRO A 1 189 ? 4.811 10.312 0.688 1.00 82.31 189 PRO A O 1
ATOM 1465 N N . ASP A 1 190 ? 5.966 12.173 0.176 1.00 85.12 190 ASP A N 1
ATOM 1466 C CA . ASP A 1 190 ? 5.637 12.919 1.397 1.00 85.12 190 ASP A CA 1
ATOM 1467 C C . ASP A 1 190 ? 4.249 13.588 1.364 1.00 85.12 190 ASP A C 1
ATOM 1469 O O . ASP A 1 190 ? 3.806 14.156 2.360 1.00 85.12 190 ASP A O 1
ATOM 1473 N N . ALA A 1 191 ? 3.536 13.515 0.233 1.00 81.94 191 ALA A N 1
ATOM 1474 C CA . ALA A 1 191 ? 2.221 14.131 0.050 1.00 81.94 191 ALA A CA 1
ATOM 1475 C C . ALA A 1 191 ? 1.184 13.106 -0.462 1.00 81.94 191 ALA A C 1
ATOM 1477 O O . ALA A 1 191 ? 0.824 13.121 -1.647 1.00 81.94 191 ALA A O 1
ATOM 1478 N N . PRO A 1 192 ? 0.700 12.185 0.405 1.00 86.19 192 PRO A N 1
ATOM 1479 C CA . PRO A 1 192 ? -0.390 11.259 0.100 1.00 86.19 192 PRO A CA 1
ATOM 1480 C C . PRO A 1 192 ? -1.674 11.978 -0.363 1.00 86.19 192 PRO A C 1
ATOM 1482 O O . PRO A 1 192 ? -2.239 12.757 0.397 1.00 86.19 192 PRO A O 1
ATOM 1485 N N . VAL A 1 193 ? -2.186 11.681 -1.568 1.00 87.69 193 VAL A N 1
ATOM 1486 C CA . VAL A 1 193 ? -3.500 12.172 -2.047 1.00 87.69 193 VAL A CA 1
ATOM 1487 C C . VAL A 1 193 ? -4.632 11.649 -1.156 1.00 87.69 193 VAL A C 1
ATOM 1489 O O . VAL A 1 193 ? -5.572 12.371 -0.823 1.00 87.69 193 VAL A O 1
ATOM 1492 N N . ILE A 1 194 ? -4.532 10.389 -0.727 1.00 86.94 194 ILE A N 1
ATOM 1493 C CA . ILE A 1 194 ? -5.521 9.743 0.138 1.00 86.94 194 ILE A CA 1
ATOM 1494 C C . ILE A 1 194 ? -5.028 9.804 1.588 1.00 86.94 194 ILE A C 1
ATOM 1496 O O . ILE A 1 194 ? -4.176 9.021 2.001 1.00 86.94 194 ILE A O 1
ATOM 1500 N N . GLY A 1 195 ? -5.574 10.743 2.361 1.00 84.44 195 GLY A N 1
ATOM 1501 C CA . GLY A 1 195 ? -5.355 10.843 3.809 1.00 84.44 195 GLY A CA 1
ATOM 1502 C C . GLY A 1 195 ? -6.337 9.996 4.637 1.00 84.44 195 GLY A C 1
ATOM 1503 O O . GLY A 1 195 ? -7.350 9.536 4.107 1.00 84.44 195 GLY A O 1
ATOM 1504 N N . PRO A 1 196 ? -6.089 9.810 5.948 1.00 84.44 196 PRO A N 1
ATOM 1505 C CA . PRO A 1 196 ? -6.961 9.024 6.819 1.00 84.44 196 PRO A CA 1
ATOM 1506 C C . PRO A 1 196 ? -8.368 9.638 6.950 1.00 84.44 196 PRO A C 1
ATOM 1508 O O . PRO A 1 196 ? -8.532 10.856 7.047 1.00 84.44 196 PRO A O 1
ATOM 1511 N N . ALA A 1 197 ? -9.400 8.785 6.979 1.00 82.62 197 ALA A N 1
ATOM 1512 C CA . ALA A 1 197 ? -10.791 9.206 7.204 1.00 82.62 197 ALA A CA 1
ATOM 1513 C C . ALA A 1 197 ? -11.130 9.475 8.670 1.00 82.62 197 ALA A C 1
ATOM 1515 O O . ALA A 1 197 ? -11.996 10.290 8.980 1.00 82.62 197 ALA A O 1
ATOM 1516 N N . VAL A 1 198 ? -10.454 8.775 9.576 1.00 79.00 198 VAL A N 1
ATOM 1517 C CA . VAL A 1 198 ? -10.667 8.881 11.015 1.00 79.00 198 VAL A CA 1
ATOM 1518 C C . VAL A 1 198 ? -9.301 8.956 11.668 1.00 79.00 198 VAL A C 1
ATOM 1520 O O . VAL A 1 198 ? -8.510 8.018 11.554 1.00 79.00 198 VAL A O 1
ATOM 1523 N N . MET A 1 199 ? -9.034 10.059 12.365 1.00 76.62 199 MET A N 1
ATOM 1524 C CA . MET A 1 199 ? -7.897 10.133 13.274 1.00 76.62 199 MET A CA 1
ATOM 1525 C C . MET A 1 199 ? -8.190 9.208 14.446 1.00 76.62 199 MET A C 1
ATOM 1527 O O . MET A 1 199 ? -9.151 9.404 15.191 1.00 76.62 199 MET A O 1
ATOM 1531 N N . ARG A 1 200 ? -7.400 8.145 14.573 1.00 67.88 200 ARG A N 1
ATOM 1532 C CA . ARG A 1 200 ? -7.499 7.263 15.728 1.00 67.88 200 ARG A CA 1
ATOM 1533 C C . ARG A 1 200 ? -6.778 7.950 16.873 1.00 67.88 200 ARG A C 1
ATOM 1535 O O . ARG A 1 200 ? -5.555 7.986 16.888 1.00 67.88 200 ARG A O 1
ATOM 1542 N N . THR A 1 201 ? -7.528 8.465 17.838 1.00 67.50 201 THR A N 1
ATOM 1543 C CA . THR A 1 201 ? -6.958 8.674 19.167 1.00 67.50 201 THR A CA 1
ATOM 1544 C C . THR A 1 201 ? -6.584 7.290 19.680 1.00 67.50 201 THR A C 1
ATOM 1546 O O . THR A 1 201 ? -7.458 6.427 19.804 1.00 67.50 201 THR A O 1
ATOM 1549 N N . GLU A 1 202 ? -5.293 7.030 19.881 1.00 59.72 202 GLU A N 1
ATOM 1550 C CA . GLU A 1 202 ? -4.827 5.752 20.413 1.00 59.72 202 GLU A CA 1
ATOM 1551 C C . GLU A 1 202 ? -5.330 5.593 21.848 1.00 59.72 202 GLU A C 1
ATOM 1553 O O . GLU A 1 202 ? -4.696 5.995 22.818 1.00 59.72 202 GLU A O 1
ATOM 1558 N N . LEU A 1 203 ? -6.517 5.010 21.990 1.00 65.38 203 LEU A N 1
ATOM 1559 C CA . LEU A 1 203 ? -6.993 4.546 23.280 1.00 65.38 203 LEU A CA 1
ATOM 1560 C C . LEU A 1 203 ? -6.103 3.371 23.680 1.00 65.38 203 LEU A C 1
ATOM 1562 O O . LEU A 1 203 ? -6.113 2.322 23.027 1.00 65.38 203 LEU A O 1
ATOM 1566 N N . GLN A 1 204 ? -5.323 3.558 24.746 1.00 71.50 204 GLN A N 1
ATOM 1567 C CA . GLN A 1 204 ? -4.426 2.537 25.274 1.00 71.50 204 GLN A CA 1
ATOM 1568 C C . GLN A 1 204 ? -5.210 1.236 25.486 1.00 71.50 204 GLN A C 1
ATOM 1570 O O . GLN A 1 204 ? -6.272 1.240 26.116 1.00 71.50 204 GLN A O 1
ATOM 1575 N N . LYS A 1 205 ? -4.717 0.116 24.938 1.00 80.62 205 LYS A N 1
ATOM 1576 C CA . LYS A 1 205 ? -5.321 -1.212 25.147 1.00 80.62 205 LYS A CA 1
ATOM 1577 C C . LYS A 1 205 ? -5.453 -1.482 26.647 1.00 80.62 205 LYS A C 1
ATOM 1579 O O . LYS A 1 205 ? -4.590 -1.066 27.414 1.00 80.62 205 LYS A O 1
ATOM 1584 N N . LEU A 1 206 ? -6.529 -2.153 27.068 1.00 83.62 206 LEU A N 1
ATOM 1585 C CA . LEU A 1 206 ? -6.690 -2.473 28.487 1.00 83.62 206 LEU A CA 1
ATOM 1586 C C . LEU A 1 206 ? -5.688 -3.575 28.835 1.00 83.62 206 LEU A C 1
ATOM 1588 O O . LEU A 1 206 ? -5.816 -4.692 28.342 1.00 83.62 206 LEU A O 1
ATOM 1592 N N . THR A 1 207 ? -4.680 -3.246 29.635 1.00 86.50 207 THR A N 1
ATOM 1593 C CA . THR A 1 207 ? -3.670 -4.193 30.116 1.00 86.50 207 THR A CA 1
ATOM 1594 C C . THR A 1 207 ? -3.906 -4.513 31.585 1.00 86.50 207 THR A C 1
ATOM 1596 O O . THR A 1 207 ? -4.478 -3.704 32.318 1.00 86.50 207 THR A O 1
ATOM 1599 N N . GLY A 1 208 ? -3.409 -5.666 32.044 1.00 84.69 208 GLY A N 1
ATOM 1600 C CA . GLY A 1 208 ? -3.493 -6.046 33.458 1.00 84.69 208 GLY A CA 1
ATOM 1601 C C . GLY A 1 208 ? -2.880 -4.990 34.378 1.00 84.69 208 GLY A C 1
ATOM 1602 O O . GLY A 1 208 ? -3.465 -4.647 35.395 1.00 84.69 208 GLY A O 1
ATOM 1603 N N . SER A 1 209 ? -1.779 -4.359 33.961 1.00 85.56 209 SER A N 1
ATOM 1604 C CA . SER A 1 209 ? -1.155 -3.255 34.701 1.00 85.56 209 SER A CA 1
ATOM 1605 C C . SER A 1 209 ? -2.044 -2.014 34.841 1.00 85.56 209 SER A C 1
ATOM 1607 O O . SER A 1 209 ? -1.971 -1.335 35.860 1.00 85.56 209 SER A O 1
ATOM 1609 N N . ILE A 1 210 ? -2.893 -1.709 33.852 1.00 87.88 210 ILE A N 1
ATOM 1610 C CA . ILE A 1 210 ? -3.860 -0.604 33.944 1.00 87.88 210 ILE A CA 1
ATOM 1611 C C . ILE A 1 210 ? -4.979 -0.970 34.919 1.00 87.88 210 ILE A C 1
ATOM 1613 O O . ILE A 1 210 ? -5.354 -0.134 35.733 1.00 87.88 210 ILE A O 1
ATOM 1617 N N . VAL A 1 211 ? -5.471 -2.213 34.876 1.00 88.25 211 VAL A N 1
ATOM 1618 C CA . VAL A 1 211 ? -6.501 -2.698 35.808 1.00 88.25 211 VAL A CA 1
ATOM 1619 C C . VAL A 1 211 ? -5.978 -2.690 37.247 1.00 88.25 211 VAL A C 1
ATOM 1621 O O . VAL A 1 211 ? -6.639 -2.145 38.121 1.00 88.25 211 VAL A O 1
ATOM 1624 N N . LEU A 1 212 ? -4.770 -3.206 37.490 1.00 88.00 212 LEU A N 1
ATOM 1625 C CA . LEU A 1 212 ? -4.149 -3.208 38.820 1.00 88.00 212 LEU A CA 1
ATOM 1626 C C . LEU A 1 212 ? -3.882 -1.789 39.336 1.00 88.00 212 LEU A C 1
ATOM 1628 O O . LEU A 1 212 ? -4.127 -1.508 40.504 1.00 88.00 212 LEU A O 1
ATOM 1632 N N . ARG A 1 213 ? -3.445 -0.870 38.465 1.00 86.62 213 ARG A N 1
ATOM 1633 C CA . ARG A 1 213 ? -3.301 0.551 38.815 1.00 86.62 213 ARG A CA 1
ATOM 1634 C C . ARG A 1 213 ? -4.642 1.188 39.178 1.00 86.62 213 ARG A C 1
ATOM 1636 O O . ARG A 1 213 ? -4.710 1.972 40.116 1.00 86.62 213 ARG A O 1
ATOM 1643 N N . ALA A 1 214 ? -5.699 0.872 38.435 1.00 88.44 214 ALA A N 1
ATOM 1644 C CA . ALA A 1 214 ? -7.027 1.404 38.706 1.00 88.44 214 ALA A CA 1
ATOM 1645 C C . ALA A 1 214 ? -7.607 0.839 40.015 1.00 88.44 214 ALA A C 1
ATOM 1647 O O . ALA A 1 214 ? -8.212 1.580 40.783 1.00 88.44 214 ALA A O 1
ATOM 1648 N N . LEU A 1 215 ? -7.354 -0.437 40.318 1.00 88.06 215 LEU A N 1
ATOM 1649 C CA . LEU A 1 215 ? -7.707 -1.046 41.603 1.00 88.06 215 LEU A CA 1
ATOM 1650 C C . LEU A 1 215 ? -6.927 -0.427 42.771 1.00 88.06 215 LEU A C 1
ATOM 1652 O O . LEU A 1 215 ? -7.502 -0.209 43.831 1.00 88.06 215 LEU A O 1
ATOM 1656 N N . ASP A 1 216 ? -5.654 -0.078 42.576 1.00 86.44 216 ASP A N 1
ATOM 1657 C CA . ASP A 1 216 ? -4.875 0.662 43.578 1.00 86.44 216 ASP A CA 1
ATOM 1658 C C . ASP A 1 216 ? -5.446 2.072 43.822 1.00 86.44 216 ASP A C 1
ATOM 1660 O O . ASP A 1 216 ? -5.496 2.533 44.959 1.00 86.44 216 ASP A O 1
ATOM 1664 N N . SER A 1 217 ? -5.973 2.736 42.782 1.00 85.06 217 SER A N 1
ATOM 1665 C CA . SER A 1 217 ? -6.576 4.074 42.916 1.00 85.06 217 SER A CA 1
ATOM 1666 C C . SER A 1 217 ? -7.906 4.123 43.675 1.00 85.06 217 SER A C 1
ATOM 1668 O O . SER A 1 217 ? -8.341 5.213 44.033 1.00 85.06 217 SER A O 1
ATOM 1670 N N . ILE A 1 218 ? -8.529 2.973 43.954 1.00 86.19 218 ILE A N 1
ATOM 1671 C CA . ILE A 1 218 ? -9.700 2.889 44.843 1.00 86.19 218 ILE A CA 1
ATOM 1672 C C . ILE A 1 218 ? -9.313 3.263 46.286 1.00 86.19 218 ILE A C 1
ATOM 1674 O O . ILE A 1 218 ? -10.140 3.761 47.039 1.00 86.19 218 ILE A O 1
ATOM 1678 N N . GLY A 1 219 ? -8.053 3.045 46.685 1.00 78.50 219 GLY A N 1
ATOM 1679 C CA . GLY A 1 219 ? -7.562 3.414 48.017 1.00 78.50 219 GLY A CA 1
ATOM 1680 C C . GLY A 1 219 ? -7.896 2.418 49.134 1.00 78.50 219 GLY A C 1
ATOM 1681 O O . GLY A 1 219 ? -7.635 2.701 50.303 1.00 78.50 219 GLY A O 1
ATOM 1682 N N . ASN A 1 220 ? -8.422 1.230 48.812 1.00 84.00 220 ASN A N 1
ATOM 1683 C CA . ASN A 1 220 ? -8.613 0.170 49.802 1.00 84.00 220 ASN A CA 1
ATOM 1684 C C . ASN A 1 220 ? -7.254 -0.433 50.205 1.00 84.00 220 ASN A C 1
ATOM 1686 O O . ASN A 1 220 ? -6.550 -1.030 49.387 1.00 84.00 220 ASN A O 1
ATOM 1690 N N . ALA A 1 221 ? -6.910 -0.330 51.493 1.00 81.56 221 ALA A N 1
ATOM 1691 C CA . ALA A 1 221 ? -5.616 -0.750 52.029 1.00 81.56 221 ALA A CA 1
ATOM 1692 C C . ALA A 1 221 ? -5.263 -2.219 51.724 1.00 81.56 221 ALA A C 1
ATOM 1694 O O . ALA A 1 221 ? -4.095 -2.528 51.476 1.00 81.56 221 ALA A O 1
ATOM 1695 N N . LYS A 1 222 ? -6.253 -3.125 51.697 1.00 81.62 222 LYS A N 1
ATOM 1696 C CA . LYS A 1 222 ? -6.034 -4.551 51.395 1.00 81.62 222 LYS A CA 1
ATOM 1697 C C . LYS A 1 222 ? -5.716 -4.778 49.914 1.00 81.62 222 LYS A C 1
ATOM 1699 O O . LYS A 1 222 ? -4.831 -5.571 49.594 1.00 81.62 222 LYS A O 1
ATOM 1704 N N . ILE A 1 223 ? -6.386 -4.044 49.022 1.00 81.50 223 ILE A N 1
ATOM 1705 C CA . ILE A 1 223 ? -6.160 -4.098 47.569 1.00 81.50 223 ILE A CA 1
ATOM 1706 C C . ILE A 1 223 ? -4.784 -3.518 47.232 1.00 81.50 223 ILE A C 1
ATOM 1708 O O . ILE A 1 223 ? -3.977 -4.194 46.597 1.00 81.50 223 ILE A O 1
ATOM 1712 N N . SER A 1 224 ? -4.462 -2.326 47.735 1.00 83.19 224 SER A N 1
ATOM 1713 C CA . SER A 1 224 ? -3.153 -1.696 47.525 1.00 83.19 224 SER A CA 1
ATOM 1714 C C . SER A 1 224 ? -1.997 -2.539 48.069 1.00 83.19 224 SER A C 1
ATOM 1716 O O . SER A 1 224 ? -0.941 -2.641 47.441 1.00 83.19 224 SER A O 1
ATOM 1718 N N . ALA A 1 225 ? -2.180 -3.193 49.222 1.00 81.19 225 ALA A N 1
ATOM 1719 C CA . ALA A 1 225 ? -1.183 -4.110 49.769 1.00 81.19 225 ALA A CA 1
ATOM 1720 C C . ALA A 1 225 ? -0.976 -5.346 48.876 1.00 81.19 225 ALA A C 1
ATOM 1722 O O . ALA A 1 225 ? 0.162 -5.777 48.689 1.00 81.19 225 ALA A O 1
ATOM 1723 N N . ALA A 1 226 ? -2.051 -5.899 48.306 1.00 80.44 226 ALA A N 1
ATOM 1724 C CA . ALA A 1 226 ? -1.976 -7.028 47.381 1.00 80.44 226 ALA A CA 1
ATOM 1725 C C . ALA A 1 226 ? -1.304 -6.655 46.046 1.00 80.44 226 ALA A C 1
ATOM 1727 O O . ALA A 1 226 ? -0.451 -7.403 45.568 1.00 80.44 226 ALA A O 1
ATOM 1728 N N . VAL A 1 227 ? -1.595 -5.471 45.494 1.00 81.88 227 VAL A N 1
ATOM 1729 C CA . VAL A 1 227 ? -0.936 -4.963 44.277 1.00 81.88 227 VAL A CA 1
ATOM 1730 C C . VAL A 1 227 ? 0.568 -4.763 44.511 1.00 81.88 227 VAL A C 1
ATOM 1732 O O . VAL A 1 227 ? 1.380 -5.219 43.707 1.00 81.88 227 VAL A O 1
ATOM 1735 N N . LYS A 1 228 ? 0.966 -4.156 45.641 1.00 79.88 228 LYS A N 1
ATOM 1736 C CA . LYS A 1 228 ? 2.383 -3.911 45.984 1.00 79.88 228 LYS A CA 1
ATOM 1737 C C . LYS A 1 228 ? 3.193 -5.187 46.219 1.00 79.88 228 LYS A C 1
ATOM 1739 O O . LYS A 1 228 ? 4.387 -5.201 45.936 1.00 79.88 228 LYS A O 1
ATOM 1744 N N . LYS A 1 229 ? 2.564 -6.249 46.728 1.00 74.56 229 LYS A N 1
ATOM 1745 C CA . LYS A 1 229 ? 3.207 -7.551 46.980 1.00 74.56 229 LYS A CA 1
ATOM 1746 C C . LYS A 1 229 ? 3.260 -8.467 45.749 1.00 74.56 229 LYS A C 1
ATOM 1748 O O . LYS A 1 229 ? 3.711 -9.600 45.870 1.00 74.56 229 LYS A O 1
ATOM 1753 N N . GLY A 1 230 ? 2.837 -7.988 44.578 1.00 61.09 230 GLY A N 1
ATOM 1754 C CA . GLY A 1 230 ? 2.963 -8.724 43.320 1.00 61.09 230 GLY A CA 1
ATOM 1755 C C . GLY A 1 230 ? 1.757 -9.584 42.941 1.00 61.09 230 GLY A C 1
ATOM 1756 O O . GLY A 1 230 ? 1.940 -10.524 42.179 1.00 61.09 230 GLY A O 1
ATOM 1757 N N . GLY A 1 231 ? 0.548 -9.278 43.434 1.00 57.56 231 GLY A N 1
ATOM 1758 C CA . GLY A 1 231 ? -0.717 -9.910 43.018 1.00 57.56 231 GLY A CA 1
ATOM 1759 C C . GLY A 1 231 ? -0.880 -11.359 43.490 1.00 57.56 231 GLY A C 1
ATOM 1760 O O . GLY A 1 231 ? -1.724 -11.650 44.340 1.00 57.56 231 GLY A O 1
ATOM 1761 N N . ASP A 1 232 ? -0.013 -12.252 43.017 1.00 56.41 232 ASP A N 1
ATOM 1762 C CA . ASP A 1 232 ? -0.077 -13.694 43.267 1.00 56.41 232 ASP A CA 1
ATOM 1763 C C . ASP A 1 232 ? 0.128 -14.046 44.748 1.00 56.41 232 ASP A C 1
ATOM 1765 O O . ASP A 1 232 ? -0.486 -14.978 45.263 1.00 56.41 232 ASP A O 1
ATOM 1769 N N . MET A 1 233 ? 0.920 -13.252 45.475 1.00 52.00 233 MET A N 1
ATOM 1770 C CA . MET A 1 233 ? 1.281 -13.522 46.875 1.00 52.00 233 MET A CA 1
ATOM 1771 C C . MET A 1 233 ? 0.128 -13.316 47.876 1.00 52.00 233 MET A C 1
ATOM 1773 O O . MET A 1 233 ? 0.258 -13.709 49.030 1.00 52.00 233 MET A O 1
ATOM 1777 N N . ASN A 1 234 ? -0.996 -12.719 47.455 1.00 60.81 234 ASN A N 1
ATOM 1778 C CA . ASN A 1 234 ? -2.164 -12.435 48.307 1.00 60.81 234 ASN A CA 1
ATOM 1779 C C . ASN A 1 234 ? -3.498 -12.929 47.699 1.00 60.81 234 ASN A C 1
ATOM 1781 O O . ASN A 1 234 ? -4.565 -12.461 48.098 1.00 60.81 234 ASN A O 1
ATOM 1785 N N . GLY A 1 235 ? -3.447 -13.853 46.731 1.00 67.69 235 GLY A N 1
ATOM 1786 C CA . GLY A 1 235 ? -4.637 -14.419 46.079 1.00 67.69 235 GLY A CA 1
ATOM 1787 C C . GLY A 1 235 ? -5.236 -13.563 44.955 1.00 67.69 235 GLY A C 1
ATOM 1788 O O . GLY A 1 235 ? -6.266 -13.936 44.403 1.00 67.69 235 GLY A O 1
ATOM 1789 N N . MET A 1 236 ? -4.600 -12.448 44.580 1.00 76.44 236 MET A N 1
ATOM 1790 C CA . MET A 1 236 ? -5.079 -11.564 43.516 1.00 76.44 236 MET A CA 1
ATOM 1791 C C . MET A 1 236 ? -4.449 -11.942 42.172 1.00 76.44 236 MET A C 1
ATOM 1793 O O . MET A 1 236 ? -3.330 -11.537 41.861 1.00 76.44 236 MET A O 1
ATOM 1797 N N . ARG A 1 237 ? -5.188 -12.679 41.339 1.00 82.44 237 ARG A N 1
ATOM 1798 C CA . ARG A 1 237 ? -4.722 -13.126 40.015 1.00 82.44 237 ARG A CA 1
ATOM 1799 C C . ARG A 1 237 ? -5.795 -12.979 38.947 1.00 82.44 237 ARG A C 1
ATOM 1801 O O . ARG A 1 237 ? -6.989 -13.054 39.231 1.00 82.44 237 ARG A O 1
ATOM 1808 N N . PHE A 1 238 ? -5.378 -12.800 37.695 1.00 84.00 238 PHE A N 1
ATOM 1809 C CA . PHE A 1 238 ? -6.308 -12.791 36.563 1.00 84.00 238 PHE A CA 1
ATOM 1810 C C . PHE A 1 238 ? -6.760 -14.220 36.258 1.00 84.00 238 PHE A C 1
ATOM 1812 O O . PHE A 1 238 ? -5.944 -15.087 35.950 1.00 84.00 238 PHE A O 1
ATOM 1819 N N . THR A 1 239 ? -8.067 -14.472 36.324 1.00 83.12 239 THR A N 1
ATOM 1820 C CA . THR A 1 239 ? -8.646 -15.805 36.074 1.00 83.12 239 THR A CA 1
ATOM 1821 C C . THR A 1 239 ? -8.916 -16.058 34.594 1.00 83.12 239 THR A C 1
ATOM 1823 O O . THR A 1 239 ? -9.157 -17.199 34.173 1.00 83.12 239 THR A O 1
ATOM 1826 N N . SER A 1 240 ? -8.914 -15.002 33.784 1.00 80.38 240 SER A N 1
ATOM 1827 C CA . SER A 1 240 ? -9.004 -15.075 32.334 1.00 80.38 240 SER A CA 1
ATOM 1828 C C . SER A 1 240 ? -8.132 -14.015 31.680 1.00 80.38 240 SER A C 1
ATOM 1830 O O . SER A 1 240 ? -7.834 -12.970 32.256 1.00 80.38 240 SER A O 1
ATOM 1832 N N . GLU A 1 241 ? -7.788 -14.258 30.421 1.00 82.62 241 GLU A N 1
ATOM 1833 C CA . GLU A 1 241 ? -7.217 -13.222 29.572 1.00 82.62 241 GLU A CA 1
ATOM 1834 C C . GLU A 1 241 ? -8.201 -12.048 29.436 1.00 82.62 241 GLU A C 1
ATOM 1836 O O . GLU A 1 241 ? -9.420 -12.245 29.346 1.00 82.62 241 GLU A O 1
ATOM 1841 N N . ILE A 1 242 ? -7.669 -10.823 29.428 1.00 83.69 242 ILE A N 1
ATOM 1842 C CA . ILE A 1 242 ? -8.464 -9.620 29.184 1.00 83.69 242 ILE A CA 1
ATOM 1843 C C . ILE A 1 242 ? -8.915 -9.657 27.729 1.00 83.69 242 ILE A C 1
ATOM 1845 O O . ILE A 1 242 ? -8.106 -9.558 26.808 1.00 83.69 242 ILE A O 1
ATOM 1849 N N . THR A 1 243 ? -10.219 -9.778 27.516 1.00 81.62 243 THR A N 1
ATOM 1850 C CA . THR A 1 243 ? -10.794 -9.904 26.177 1.00 81.62 243 THR A CA 1
ATOM 1851 C C . THR A 1 243 ? -11.748 -8.761 25.886 1.00 81.62 243 THR A C 1
ATOM 1853 O O . THR A 1 243 ? -12.236 -8.059 26.776 1.00 81.62 243 THR A O 1
ATOM 1856 N N . ARG A 1 244 ? -11.985 -8.523 24.597 1.00 77.88 244 ARG A N 1
ATOM 1857 C CA . ARG A 1 244 ? -12.992 -7.561 24.167 1.00 77.88 244 ARG A CA 1
ATOM 1858 C C . ARG A 1 244 ? -14.371 -8.187 24.335 1.00 77.88 244 ARG A C 1
ATOM 1860 O O . ARG A 1 244 ? -14.618 -9.256 23.779 1.00 77.88 244 ARG A O 1
ATOM 1867 N N . ASP A 1 245 ? -15.256 -7.493 25.040 1.00 77.62 245 ASP A N 1
ATOM 1868 C CA . ASP A 1 245 ? -16.622 -7.949 25.279 1.00 77.62 245 ASP A CA 1
ATOM 1869 C C . ASP A 1 245 ? -17.615 -6.839 24.916 1.00 77.62 245 ASP A C 1
ATOM 1871 O O . ASP A 1 245 ? -17.630 -5.756 25.512 1.00 77.62 245 ASP A O 1
ATOM 1875 N N . GLY A 1 246 ? -18.377 -7.073 23.845 1.00 74.12 246 GLY A N 1
ATOM 1876 C CA . GLY A 1 246 ? -19.290 -6.096 23.251 1.00 74.12 246 GLY A CA 1
ATOM 1877 C C . GLY A 1 246 ? -18.645 -4.713 23.032 1.00 74.12 246 GLY A C 1
ATOM 1878 O O . GLY A 1 246 ? -17.648 -4.590 22.303 1.00 74.12 246 GLY A O 1
ATOM 1879 N N . PRO A 1 247 ? -19.203 -3.629 23.614 1.00 72.12 247 PRO A N 1
ATOM 1880 C CA . PRO A 1 247 ? -18.673 -2.295 23.414 1.00 72.12 247 PRO A CA 1
ATOM 1881 C C . PRO A 1 247 ? -17.359 -2.009 24.160 1.00 72.12 247 PRO A C 1
ATOM 1883 O O . PRO A 1 247 ? -16.722 -1.015 23.795 1.00 72.12 247 PRO A O 1
ATOM 1886 N N . GLY A 1 248 ? -16.957 -2.842 25.129 1.00 79.50 248 GLY A N 1
ATOM 1887 C CA . GLY A 1 248 ? -15.857 -2.599 26.065 1.00 79.50 248 GLY A CA 1
ATOM 1888 C C . GLY A 1 248 ? -14.870 -3.766 26.194 1.00 79.50 248 GLY A C 1
ATOM 1889 O O . GLY A 1 248 ? -14.618 -4.503 25.240 1.00 79.50 248 GLY A O 1
ATOM 1890 N N . TYR A 1 249 ? -14.263 -3.884 27.373 1.00 85.44 249 TYR A N 1
ATOM 1891 C CA . TYR A 1 249 ? -13.332 -4.955 27.734 1.00 85.44 249 TYR A CA 1
ATOM 1892 C C . TYR A 1 249 ? -13.837 -5.662 28.984 1.00 85.44 249 TYR A C 1
ATOM 1894 O O . TYR A 1 249 ? -14.452 -5.029 29.841 1.00 85.44 249 TYR A O 1
ATOM 1902 N N . ARG A 1 250 ? -13.515 -6.947 29.095 1.00 86.12 250 ARG A N 1
ATOM 1903 C CA . ARG A 1 250 ? -13.776 -7.763 30.272 1.00 86.12 250 ARG A CA 1
ATOM 1904 C C . ARG A 1 250 ? -12.456 -8.268 30.841 1.00 86.12 250 ARG A C 1
ATOM 1906 O O . ARG A 1 250 ? -11.627 -8.796 30.099 1.00 86.12 250 ARG A O 1
ATOM 1913 N N . ALA A 1 251 ? -12.275 -8.080 32.142 1.00 88.31 251 ALA A N 1
ATOM 1914 C CA . ALA A 1 251 ? -11.146 -8.588 32.905 1.00 88.31 251 ALA A CA 1
ATOM 1915 C C . ALA A 1 251 ? -11.704 -9.341 34.115 1.00 88.31 251 ALA A C 1
ATOM 1917 O O . ALA A 1 251 ? -12.346 -8.726 34.963 1.00 88.31 251 ALA A O 1
ATOM 1918 N N . ASP A 1 252 ? -11.473 -10.652 34.171 1.00 87.50 252 ASP A N 1
ATOM 1919 C CA . ASP A 1 252 ? -11.883 -11.477 35.306 1.00 87.50 252 ASP A CA 1
ATOM 1920 C C . ASP A 1 252 ? -10.668 -11.642 36.243 1.00 87.50 252 ASP A C 1
ATOM 1922 O O . ASP A 1 252 ? -9.602 -12.099 35.817 1.00 87.50 252 ASP A O 1
ATOM 1926 N N . LEU A 1 253 ? -10.808 -11.234 37.508 1.00 88.00 253 LEU A N 1
ATOM 1927 C CA . LEU A 1 253 ? -9.741 -11.191 38.518 1.00 88.00 253 LEU A CA 1
ATOM 1928 C C . LEU A 1 253 ? -10.276 -11.694 39.869 1.00 88.00 253 LEU A C 1
ATOM 1930 O O . LEU A 1 253 ? -11.393 -11.346 40.246 1.00 88.00 253 LEU A O 1
ATOM 1934 N N . ASP A 1 254 ? -9.461 -12.461 40.591 1.00 87.50 254 ASP A N 1
ATOM 1935 C CA . ASP A 1 254 ? -9.706 -12.834 41.986 1.00 87.50 254 ASP A CA 1
ATOM 1936 C C . ASP A 1 254 ? -9.354 -11.663 42.927 1.00 87.50 254 ASP A C 1
ATOM 1938 O O . ASP A 1 254 ? -8.314 -11.014 42.775 1.00 87.50 254 ASP A O 1
ATOM 1942 N N . LEU A 1 255 ? -10.221 -11.375 43.900 1.00 87.75 255 LEU A N 1
ATOM 1943 C CA . LEU A 1 255 ? -9.979 -10.338 44.908 1.00 87.75 255 LEU A CA 1
ATOM 1944 C C . LEU A 1 255 ? -9.119 -10.880 46.062 1.00 87.75 255 LEU A C 1
ATOM 1946 O O . LEU A 1 255 ? -9.183 -12.070 46.374 1.00 87.75 255 LEU A O 1
ATOM 1950 N N . PRO A 1 256 ? -8.315 -10.022 46.715 1.00 85.94 256 PRO A N 1
ATOM 1951 C CA . PRO A 1 256 ? -7.493 -10.443 47.838 1.00 85.94 256 PRO A CA 1
ATOM 1952 C C . PRO A 1 256 ? -8.367 -10.803 49.042 1.00 85.94 256 PRO A C 1
ATOM 1954 O O . PRO A 1 256 ? -9.472 -10.284 49.213 1.00 85.94 256 PRO A O 1
ATOM 1957 N N . TYR A 1 257 ? -7.844 -11.667 49.911 1.00 80.75 257 TYR A N 1
ATOM 1958 C CA . TYR A 1 257 ? -8.583 -12.163 51.071 1.00 80.75 257 TYR A CA 1
ATOM 1959 C C . TYR A 1 257 ? -9.174 -11.034 51.933 1.00 80.75 257 TYR A C 1
ATOM 1961 O O . TYR A 1 257 ? -8.485 -10.094 52.342 1.00 80.75 257 TYR A O 1
ATOM 1969 N N . GLY A 1 258 ? -10.468 -11.154 52.242 1.00 82.12 258 GLY A N 1
ATOM 1970 C CA . GLY A 1 258 ? -11.196 -10.201 53.079 1.00 82.12 258 GLY A CA 1
ATOM 1971 C C . GLY A 1 258 ? -11.593 -8.892 52.387 1.00 82.12 258 GLY A C 1
ATOM 1972 O O . GLY A 1 258 ? -11.849 -7.920 53.100 1.00 82.12 258 GLY A O 1
ATOM 1973 N N . VAL A 1 259 ? -11.602 -8.859 51.051 1.00 85.56 259 VAL A N 1
ATOM 1974 C CA . VAL A 1 259 ? -12.260 -7.835 50.224 1.00 85.56 259 VAL A CA 1
ATOM 1975 C C . VAL A 1 259 ? -13.416 -8.499 49.487 1.00 85.56 259 VAL A C 1
ATOM 1977 O O . VAL A 1 259 ? -13.227 -9.563 48.891 1.00 85.56 259 VAL A O 1
ATOM 1980 N N . VAL A 1 260 ? -14.595 -7.884 49.527 1.00 88.50 260 VAL A N 1
ATOM 1981 C CA . VAL A 1 260 ? -15.776 -8.395 48.823 1.00 88.50 260 VAL A CA 1
ATOM 1982 C C . VAL A 1 260 ? -16.021 -7.627 47.521 1.00 88.50 260 VAL A C 1
ATOM 1984 O O . VAL A 1 260 ? -15.572 -6.488 47.379 1.00 88.50 260 VAL A O 1
ATOM 1987 N N . PRO A 1 261 ? -16.710 -8.223 46.530 1.00 87.06 261 PRO A N 1
ATOM 1988 C CA . PRO A 1 261 ? -17.046 -7.526 45.292 1.00 87.06 261 PRO A CA 1
ATOM 1989 C C . PRO A 1 261 ? -17.850 -6.239 45.510 1.00 87.06 261 PRO A C 1
ATOM 1991 O O . PRO A 1 261 ? -17.667 -5.293 44.741 1.00 87.06 261 PRO A O 1
ATOM 1994 N N . GLU A 1 262 ? -18.697 -6.173 46.547 1.00 89.44 262 GLU A N 1
ATOM 1995 C CA . GLU A 1 262 ? -19.447 -4.957 46.877 1.00 89.44 262 GLU A CA 1
ATOM 1996 C C . GLU A 1 262 ? -18.520 -3.762 47.153 1.00 89.44 262 GLU A C 1
ATOM 1998 O O . GLU A 1 262 ? -18.767 -2.684 46.612 1.00 89.44 262 GLU A O 1
ATOM 2003 N N . ASP A 1 263 ? -17.398 -3.971 47.854 1.00 85.75 263 ASP A N 1
ATOM 2004 C CA . ASP A 1 263 ? -16.418 -2.920 48.179 1.00 85.75 263 ASP A CA 1
ATOM 2005 C C . ASP A 1 263 ? -15.866 -2.236 46.912 1.00 85.75 263 ASP A C 1
ATOM 2007 O O . ASP A 1 263 ? -15.571 -1.043 46.891 1.00 85.75 263 ASP A O 1
ATOM 2011 N N . VAL A 1 264 ? -15.714 -2.996 45.821 1.00 86.50 264 VAL A N 1
ATOM 2012 C CA . VAL A 1 264 ? -15.236 -2.473 44.529 1.00 86.50 264 VAL A CA 1
ATOM 2013 C C . VAL A 1 264 ? -16.364 -1.780 43.762 1.00 86.50 264 VAL A C 1
ATOM 2015 O O . VAL A 1 264 ? -16.126 -0.818 43.028 1.00 86.50 264 VAL A O 1
ATOM 2018 N N . MET A 1 265 ? -17.599 -2.268 43.903 1.00 88.06 265 MET A N 1
ATOM 2019 C CA . MET A 1 265 ? -18.769 -1.700 43.233 1.00 88.06 265 MET A CA 1
ATOM 2020 C C . MET A 1 265 ? -19.181 -0.345 43.811 1.00 88.06 265 MET A C 1
ATOM 2022 O O . MET A 1 265 ? -19.615 0.525 43.046 1.00 88.06 265 MET A O 1
ATOM 2026 N N . GLU A 1 266 ? -19.037 -0.159 45.122 1.00 90.38 266 GLU A N 1
ATOM 2027 C CA . GLU A 1 266 ? -19.270 1.124 45.793 1.00 90.38 266 GLU A CA 1
ATOM 2028 C C . GLU A 1 266 ? -18.312 2.200 45.259 1.00 90.38 266 GLU A C 1
ATOM 2030 O O . GLU A 1 266 ? -18.746 3.287 44.876 1.00 90.38 266 GLU A O 1
ATOM 2035 N N . GLU A 1 267 ? -17.042 1.845 45.058 1.00 89.75 267 GLU A N 1
ATOM 2036 C CA . GLU A 1 267 ? -15.985 2.757 44.600 1.00 89.75 267 GLU A CA 1
ATOM 2037 C C . GLU A 1 267 ? -15.803 2.809 43.070 1.00 89.75 267 GLU A C 1
ATOM 2039 O O . GLU A 1 267 ? -14.743 3.165 42.535 1.00 89.75 267 GLU A O 1
ATOM 2044 N N . ARG A 1 268 ? -16.860 2.497 42.308 1.00 88.62 268 ARG A N 1
ATOM 2045 C CA . ARG A 1 268 ? -16.811 2.446 40.833 1.00 88.62 268 ARG A CA 1
ATOM 2046 C C . ARG A 1 268 ? -16.332 3.745 40.174 1.00 88.62 268 ARG A C 1
ATOM 2048 O O . ARG A 1 268 ? -15.775 3.706 39.078 1.00 88.62 268 ARG A O 1
ATOM 2055 N N . GLN A 1 269 ? -16.575 4.898 40.801 1.00 86.88 269 GLN A N 1
ATOM 2056 C CA . GLN A 1 269 ? -16.191 6.201 40.253 1.00 86.88 269 GLN A CA 1
ATOM 2057 C C . GLN A 1 269 ? -14.681 6.440 40.382 1.00 86.88 269 GLN A C 1
ATOM 2059 O O . GLN A 1 269 ? -14.055 6.910 39.429 1.00 86.88 269 GLN A O 1
ATOM 2064 N N . ALA A 1 270 ? -14.086 6.048 41.512 1.00 85.81 270 ALA A N 1
ATOM 2065 C CA . ALA A 1 270 ? -12.640 6.068 41.712 1.00 85.81 270 ALA A CA 1
ATOM 2066 C C . ALA A 1 270 ? -11.943 5.086 40.756 1.00 85.81 270 ALA A C 1
ATOM 2068 O O . ALA A 1 270 ? -10.992 5.460 40.065 1.00 85.81 270 ALA A O 1
ATOM 2069 N N . LEU A 1 271 ? -12.494 3.875 40.606 1.00 88.00 271 LEU A N 1
ATOM 2070 C CA . LEU A 1 271 ? -12.003 2.887 39.642 1.00 88.00 271 LEU A CA 1
ATOM 2071 C C . LEU A 1 271 ? -12.035 3.420 38.196 1.00 88.00 271 LEU A C 1
ATOM 2073 O O . LEU A 1 271 ? -11.063 3.267 37.455 1.00 88.00 271 LEU A O 1
ATOM 2077 N N . ALA A 1 272 ? -13.131 4.071 37.787 1.00 86.19 272 ALA A N 1
ATOM 2078 C CA . ALA A 1 272 ? -13.253 4.666 36.456 1.00 86.19 272 ALA A CA 1
ATOM 2079 C C . ALA A 1 272 ? -12.202 5.764 36.212 1.00 86.19 272 ALA A C 1
ATOM 2081 O O . ALA A 1 272 ? -11.600 5.810 35.139 1.00 86.19 272 ALA A O 1
ATOM 2082 N N . SER A 1 273 ? -11.925 6.593 37.223 1.00 84.56 273 SER A N 1
ATOM 2083 C CA . SER A 1 273 ? -10.861 7.604 37.172 1.00 84.56 273 SER A CA 1
ATOM 2084 C C . SER A 1 273 ? -9.480 6.972 36.945 1.00 84.56 273 SER A C 1
ATOM 2086 O O . SER A 1 273 ? -8.723 7.401 36.068 1.00 84.56 273 SER A O 1
ATOM 2088 N N . GLY A 1 274 ? -9.176 5.881 37.656 1.00 83.06 274 GLY A N 1
ATOM 2089 C CA . GLY A 1 274 ? -7.914 5.147 37.530 1.00 83.06 274 GLY A CA 1
ATOM 2090 C C . GLY A 1 274 ? -7.673 4.521 36.153 1.00 83.06 274 GLY A C 1
ATOM 2091 O O . GLY A 1 274 ? -6.525 4.387 35.719 1.00 83.06 274 GLY A O 1
ATOM 2092 N N . LEU A 1 275 ? -8.744 4.185 35.426 1.00 85.25 275 LEU A N 1
ATOM 2093 C CA . LEU A 1 275 ? -8.661 3.663 34.060 1.00 85.25 275 LEU A CA 1
ATOM 2094 C C . LEU A 1 275 ? -8.284 4.738 33.024 1.00 85.25 275 LEU A C 1
ATOM 2096 O O . LEU A 1 275 ? -7.871 4.363 31.925 1.00 85.25 275 LEU A O 1
ATOM 2100 N N . ARG A 1 276 ? -8.379 6.038 33.369 1.00 73.00 276 ARG A N 1
ATOM 2101 C CA . ARG A 1 276 ? -8.077 7.201 32.503 1.00 73.00 276 ARG A CA 1
ATOM 2102 C C . ARG A 1 276 ? -8.677 7.056 31.095 1.00 73.00 276 ARG A C 1
ATOM 2104 O O . ARG A 1 276 ? -7.967 7.195 30.097 1.00 73.00 276 ARG A O 1
ATOM 2111 N N . ARG A 1 277 ? -9.966 6.717 31.026 1.00 63.44 277 ARG A N 1
ATOM 2112 C CA . ARG A 1 277 ? -10.713 6.464 29.787 1.00 63.44 277 ARG A CA 1
ATOM 2113 C C . ARG A 1 277 ? -11.976 7.293 29.691 1.00 63.44 277 ARG A C 1
ATOM 2115 O O . ARG A 1 277 ? -12.601 7.512 30.747 1.00 63.44 277 ARG A O 1
#

Radius of gyration: 44.24 Å; chains: 1; bounding box: 69×109×124 Å

=== Feature glossary ===
Feature key, reading from the visual/contextual features back to the raw sequence:

Rendered structure images. Six rendered views show the 3D structure from the faces of a cube — i.e. along ±x, ±y, ±z. Rendering representation is drawn randomly per protein from cartoon (secondary-structure ribbons), sticks (backbone bonds), or molecular surface; coloring is either N→C rainbow (blue at the N-terminus through red at the C-terminus) or one color per chain.

Contact-map, Ramachandran, and PAE plots. The contact map is a binary N×N matrix image: pixel (i, j) is dark where Cα_i and Cα_j are within 8 Å and |i−j|>4. Because the |i−j|>4 filter removes local helical contacts, off-diagonal stripes parallel to the main diagonal indicate parallel β-sheets; stripes perpendicular to it indicate antiparallel β-sheets. The Ramachandran plot scatters every residue's (φ, ψ) pair against the sterically allowed regions. The PAE heatmap renders the predicted-aligned-error matrix.

InterPro / GO / CATH / organism. Database cross-references. InterPro integrates a dozen domain/family signature databases into unified entries with residue-range hits. GO terms attach function/process/location labels with evidence codes. CATH codes position the fold in a four-level structural taxonomy. Organism is the NCBI-taxonomy species name.

Nearest PDB structures. The Foldseek neighbor list gives the closest experimentally determined structures in the PDB, ranked by structural alignment. TM-score near 1 means near-identical fold; near 0.3 means only rough topology match. This is how one finds what a novel AlphaFold prediction most resembles in the solved-structure universe.

Predicted aligned error. PAE(i, j) answers: if I align the predicted and true structures on residue i, how far off (in Å) do I expect residue j to be? A block-diagonal PAE matrix with low values on the blocks and high values off-diagonal is the signature of a multi-domain protein with confidently predicted domains but uncertain inter-domain orientation.

Solvent-accessible surface area. Accessible surface area quantifies burial. A residue with SASA near zero is packed into the hydrophobic core; one with SASA >100 Å² sits on the surface. Computed here via the Shrake–Rupley numerical algorithm with a 1.4 Å probe.

B-factor. B-factor (Debye–Waller factor) reflects atomic displacement in the crystal lattice. It is an experimental observable (units Å²), not a prediction; low values mean the atom is pinned down, high values mean it moves or is heterogeneous across the crystal.

pLDDT. For AlphaFold models, the B-factor field carries pLDDT — the model's own estimate of local accuracy on a 0–100 scale. Regions with pLDDT<50 should be treated as essentially unmodeled; they often correspond to intrinsically disordered segments.

Backbone torsions (φ/ψ). φ (phi) and ψ (psi) are the two rotatable backbone dihedrals per residue: φ is the C(i-1)–N–Cα–C torsion, ψ is the N–Cα–C–N(i+1) torsion, both in degrees on (−180°, 180°]. α-helical residues cluster near (−60°, −45°); β-strand residues near (−120°, +130°). A Ramachandran plot is simply a scatter of (φ, ψ) for every residue.

Radius of gyration, Cα contacts, bounding box. Radius of gyration (Rg) is the root-mean-square distance of Cα atoms from their centroid — a single number for overall size and compactness. A globular domain of N residues has Rg ≈ 2.2·N^0.38 Å; an extended or disordered chain has a much larger Rg. The Cα contact count is the number of residue pairs whose Cα atoms are within 8 Å and are more than four positions apart in sequence — a standard proxy for tertiary packing density. The bounding box is the smallest axis-aligned box enclosing all Cα atoms.

Secondary structure (3-state, P-SEA). Three-state secondary st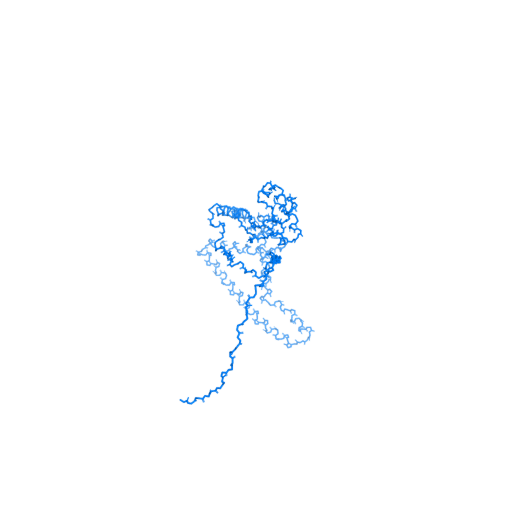ructure (P-SEA) collapses the eight DSSP classes into helix (a), strand (b), and coil (c). P-SEA assigns these from Cα geometry alone — distances and angles — without requiring backbone oxygens, so it works on any Cα trace.

Secondary structure (8-state, DSSP). DSSP 8-state secondary structure assigns each residue one of H (α-helix), G (3₁₀-helix), I (π-helix), E (extended β-strand), B (isolated β-bridge), T (hydrogen-bonded turn), S (bend), or '-' (coil). The assignment is computed from backbone hydrogen-bond geometry via the Kabsch–Sander algorithm.

Foldseek 3Di. A 3Di character summarizes, for each residue, the relative orientation of the Cα frame of its nearest spatial neighbor. Because it encodes fold topology rather than chemistry, 3Di alignments detect remote structural similarity that sequence alignment misses.

mmCIF coordinates. The mmCIF block holds the 3D Cartesian coordinates of each backbone atom (N, Cα, C, O) in ångströms. mmCIF is the PDB's canonical archive format — a tagged-loop text representation of the atomic model.

Sequence. Sequence gives the chain of amino acids in standard one-letter code (A=alanine, C=cysteine, …, Y=tyrosine), read N→C. It is the only feature that is directly encoded by the gene; all structural features are derived from the folded form of this sequence.